Protein AF-A0A3S1P2W7-F1 (afdb_monomer)

Sequence (199 aa):
MTQAEASPILKSSRHAIHLTGDLREPARTLKKYPFVKTYRKLTDRMRCFIGEAKALRERLDIVVQAFRQLLAVDMFRDLLKSEGFVLMPATLADRIVGLTAPIAEAKPNQSETTSKQLIGGICPEVLELLQDCVVPPKMFGLLRQVVPSRQIEIAQLMVALERVKLNTARVFIALTPQSQLADPSTPRWQFAGIDAVRL

Radius of gyration: 27.3 Å; Cα contacts (8 Å, |Δi|>4): 97; chains: 1; bounding box: 54×36×90 Å

Mean predicted aligned error: 19.42 Å

pLDDT: mean 70.95, std 19.12, range [34.59, 95.94]

Solvent-accessible surface area (backbone atoms only — not comparable to full-atom values): 12538 Å² total; per-residue (Å²): 136,85,81,83,83,75,66,79,78,64,77,73,41,77,65,54,47,66,68,58,70,70,74,58,72,74,94,55,80,84,59,65,63,64,54,55,52,54,51,50,54,51,53,51,52,53,50,52,51,53,51,52,54,48,54,51,49,55,52,50,51,52,53,51,51,51,49,52,56,52,64,66,35,66,71,54,47,52,48,33,43,74,72,68,58,66,76,66,54,64,77,58,54,45,55,73,71,65,78,61,80,84,86,79,86,87,88,82,93,75,96,67,99,64,76,90,70,49,60,92,66,37,47,65,69,40,50,65,76,42,66,92,48,82,72,63,77,68,46,59,66,55,43,46,50,30,29,64,74,51,33,42,52,52,47,52,52,25,57,76,66,76,43,71,42,67,69,52,53,52,52,53,57,52,70,50,56,63,93,45,33,60,53,73,84,60,82,77,67,82,54,94,91,66,64,88,86,78,118

Foldseek 3Di:
DDDDDDDPVQVPDPVSCVVPVPPDDPPDDPDPVVVVVVVVVVVVVVVVVVVVVVVVVVVVVVVLVVVVVQVVDPVSQVVCVVVVVVCPDVVVVCVSVVPDDDDDDDDDDDDDPDPQDAPVQEGVLLCVLCVPPDADPCLVVLLSQWAHVLSNVLSVVCVVVVHRDPVSSVVSSLVDDLVGTPDSPDDRDDDPPDDPPPD

Secondary structure (DSSP, 8-state):
----PPPGGGGS-HHHHHHHTT----SS---HHHHHHHHHHHHHHHHHHHHHHHHHHHHHHHHHHHHHHHHT-HHHHHHHHHTT-----HHHHHHHHT-S-S----------------BTTB-HHHHHHHTTS---THHHHHHTTB-HHHHHHHHHHHHHTT---HHHHHHHHHTS-GGGBS-TTSPP---TT--TT--

Structure (mmCIF, N/CA/C/O backbone):
data_AF-A0A3S1P2W7-F1
#
_entry.id   AF-A0A3S1P2W7-F1
#
loop_
_atom_site.group_PDB
_atom_site.id
_atom_site.type_symbol
_atom_site.label_atom_id
_atom_site.label_alt_id
_atom_site.label_comp_id
_atom_site.label_asym_id
_atom_site.label_entity_id
_atom_site.label_seq_id
_atom_site.pdbx_PDB_ins_code
_atom_site.Cartn_x
_atom_site.Cartn_y
_atom_site.Cartn_z
_atom_site.occupancy
_atom_site.B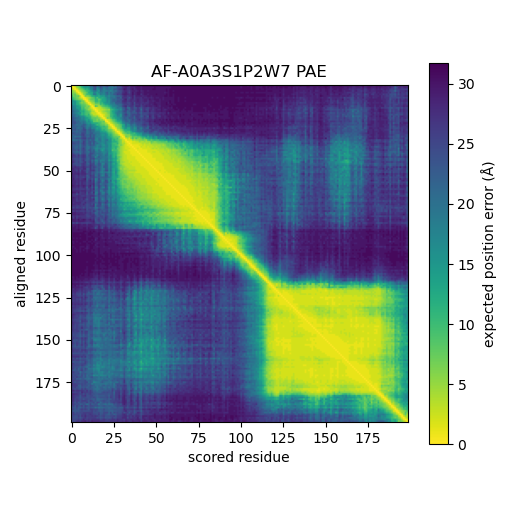_iso_or_equiv
_atom_site.auth_seq_id
_atom_site.auth_comp_id
_atom_site.auth_asym_id
_atom_site.auth_atom_id
_atom_site.pdbx_PDB_model_num
ATOM 1 N N . MET A 1 1 ? -14.505 -6.557 51.553 1.00 35.03 1 MET A N 1
ATOM 2 C CA . MET A 1 1 ? -13.888 -6.740 50.222 1.00 35.03 1 MET A CA 1
ATOM 3 C C . MET A 1 1 ? -15.013 -7.044 49.253 1.00 35.03 1 MET A C 1
ATOM 5 O O . MET A 1 1 ? -15.658 -8.073 49.386 1.00 35.03 1 MET A O 1
ATOM 9 N N . THR A 1 2 ? -15.361 -6.068 48.426 1.00 34.78 2 THR A N 1
ATOM 10 C CA . THR A 1 2 ? -16.656 -5.952 47.746 1.00 34.78 2 THR A CA 1
ATOM 11 C C . THR A 1 2 ? -16.660 -6.768 46.454 1.00 34.78 2 THR A C 1
ATOM 13 O O . THR A 1 2 ? -15.948 -6.441 45.508 1.00 34.78 2 THR A O 1
ATOM 16 N N . GLN A 1 3 ? -17.439 -7.852 46.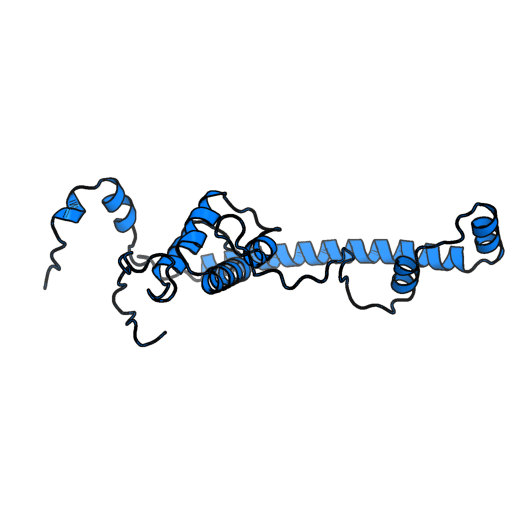425 1.00 37.06 3 GLN A N 1
ATOM 17 C CA . GLN A 1 3 ? -17.780 -8.563 45.193 1.00 37.06 3 GLN A CA 1
ATOM 18 C C . GLN A 1 3 ? -18.626 -7.632 44.317 1.00 37.06 3 GLN A C 1
ATOM 20 O O . GLN A 1 3 ? -19.695 -7.192 44.731 1.00 37.06 3 GLN A O 1
ATOM 25 N N . ALA A 1 4 ? -18.140 -7.316 43.118 1.00 36.28 4 ALA A N 1
ATOM 26 C CA . ALA A 1 4 ? -18.942 -6.660 42.095 1.00 36.28 4 ALA A CA 1
ATOM 27 C C . ALA A 1 4 ? -19.878 -7.709 41.474 1.00 36.28 4 ALA A C 1
ATOM 29 O O . ALA A 1 4 ? -19.442 -8.573 40.710 1.00 36.28 4 ALA A O 1
ATOM 30 N N . GLU A 1 5 ? -21.154 -7.677 41.853 1.00 41.88 5 GLU A N 1
ATOM 31 C CA . GLU A 1 5 ? -22.180 -8.555 41.296 1.00 41.88 5 GLU A CA 1
ATOM 32 C C . GLU A 1 5 ? -22.499 -8.168 39.845 1.00 41.88 5 GLU A C 1
ATOM 34 O O . GLU A 1 5 ? -22.978 -7.073 39.553 1.00 41.88 5 GLU A O 1
ATOM 39 N N . ALA A 1 6 ? -22.233 -9.092 38.919 1.00 39.09 6 ALA A N 1
ATOM 40 C CA . ALA A 1 6 ? -22.599 -8.976 37.512 1.00 39.09 6 ALA A CA 1
ATOM 41 C C . ALA A 1 6 ? -24.062 -9.399 37.278 1.00 39.09 6 ALA A C 1
ATOM 43 O O . ALA A 1 6 ? -24.524 -10.421 37.796 1.00 39.09 6 ALA A O 1
ATOM 44 N N . SER A 1 7 ? -24.773 -8.631 36.449 1.00 43.88 7 SER A N 1
ATOM 45 C CA . SER A 1 7 ? -26.196 -8.794 36.134 1.00 43.88 7 SER A CA 1
ATOM 46 C C . SER A 1 7 ? -26.539 -10.193 35.574 1.00 43.88 7 SER A C 1
ATOM 48 O O . SER A 1 7 ? -25.778 -10.749 34.773 1.00 43.88 7 SER A O 1
ATOM 50 N N . PRO A 1 8 ? -27.710 -10.767 35.921 1.00 48.97 8 PRO A N 1
ATOM 51 C CA . PRO A 1 8 ? -28.053 -12.174 35.662 1.00 48.97 8 PRO A CA 1
ATOM 52 C C . PRO A 1 8 ? -28.179 -12.545 34.174 1.00 48.97 8 PRO A C 1
ATOM 54 O O . PRO A 1 8 ? -28.068 -13.717 33.819 1.00 48.97 8 PRO A O 1
ATOM 57 N N . ILE A 1 9 ? -28.341 -11.558 33.290 1.00 44.34 9 ILE A N 1
ATOM 58 C CA . ILE A 1 9 ? -28.534 -11.754 31.844 1.00 44.34 9 ILE A CA 1
ATOM 59 C C . ILE A 1 9 ? -27.246 -12.257 31.159 1.00 44.34 9 ILE A C 1
ATOM 61 O O . ILE A 1 9 ? -27.302 -12.992 30.173 1.00 44.34 9 ILE A O 1
ATOM 65 N N . LEU A 1 10 ? -26.072 -11.953 31.722 1.00 45.19 10 LEU A N 1
ATOM 66 C CA . LEU A 1 10 ? -24.769 -12.337 31.163 1.00 45.19 10 LEU A CA 1
ATOM 67 C C . LEU A 1 10 ? -24.364 -13.790 31.461 1.00 45.19 10 LEU A C 1
ATOM 69 O O . LEU A 1 10 ? -23.421 -14.296 30.858 1.00 45.19 10 LEU A O 1
ATOM 73 N N . LYS A 1 11 ? -25.086 -14.487 32.348 1.00 46.62 11 LYS A N 1
ATOM 74 C CA . LYS A 1 11 ? -24.799 -15.887 32.712 1.00 46.62 11 LYS A CA 1
ATOM 75 C C . LYS A 1 11 ? -25.388 -16.908 31.727 1.00 46.62 11 LYS A C 1
ATOM 77 O O . LYS A 1 11 ? -25.027 -18.077 31.778 1.00 46.62 11 LYS A O 1
ATOM 82 N N . SER A 1 12 ? -26.288 -16.480 30.837 1.00 43.75 12 SER A N 1
ATOM 83 C CA . SER A 1 12 ? -27.087 -17.381 29.988 1.00 43.75 12 SER A CA 1
ATOM 84 C C . SER A 1 12 ? -26.456 -17.676 28.616 1.00 43.75 12 SER A C 1
ATOM 86 O O . SER A 1 12 ? -26.697 -18.723 28.015 1.00 43.75 12 SER A O 1
ATOM 88 N N . SER A 1 13 ? -25.589 -16.796 28.106 1.00 45.44 13 SER A N 1
ATOM 89 C CA . SER A 1 13 ? -25.025 -16.954 26.761 1.00 45.44 13 SER A CA 1
ATOM 90 C C . SER A 1 13 ? -23.652 -17.629 26.784 1.00 45.44 13 SER A C 1
ATOM 92 O O . SER A 1 13 ? -22.645 -17.014 27.138 1.00 45.44 13 SER A O 1
ATOM 94 N N . ARG A 1 14 ? -23.588 -18.881 26.305 1.00 50.78 14 ARG A N 1
ATOM 95 C CA . ARG A 1 14 ? -22.329 -19.634 26.106 1.00 50.78 14 ARG A CA 1
ATOM 96 C C . ARG A 1 14 ? -21.297 -18.884 25.251 1.00 50.78 14 ARG A C 1
ATOM 98 O O . ARG A 1 14 ? -20.102 -19.106 25.411 1.00 50.78 14 ARG A O 1
ATOM 105 N N . HIS A 1 15 ? -21.734 -17.998 24.355 1.00 44.50 15 HIS A N 1
ATOM 106 C CA . HIS A 1 15 ? -20.842 -17.172 23.535 1.00 44.50 15 HIS A CA 1
ATOM 107 C C . HIS A 1 15 ? -20.339 -15.920 24.258 1.00 44.50 15 HIS A C 1
ATOM 109 O O . HIS A 1 15 ? -19.191 -15.535 24.051 1.00 44.50 15 HIS A O 1
ATOM 115 N N . ALA A 1 16 ? -21.143 -15.318 25.140 1.00 47.62 16 ALA A N 1
ATOM 116 C CA . ALA A 1 16 ? -20.694 -14.190 25.956 1.00 47.62 16 ALA A CA 1
ATOM 117 C C . ALA A 1 16 ? -19.615 -14.626 26.960 1.00 47.62 16 ALA A C 1
ATOM 119 O O . ALA A 1 16 ? -18.606 -13.945 27.095 1.00 47.62 16 ALA A O 1
ATOM 120 N N . ILE A 1 17 ? -19.774 -15.812 27.559 1.00 48.22 17 ILE A N 1
ATOM 121 C CA . ILE A 1 17 ? -18.813 -16.401 28.506 1.00 48.22 17 ILE A CA 1
ATOM 122 C C . ILE A 1 17 ? -17.438 -16.641 27.850 1.00 48.22 17 ILE A C 1
ATOM 124 O O . ILE A 1 17 ? -16.410 -16.410 28.478 1.00 48.22 17 ILE A O 1
ATOM 128 N N . HIS A 1 18 ? -17.400 -17.027 26.570 1.00 53.09 18 HIS A N 1
ATOM 129 C CA . HIS A 1 18 ? -16.145 -17.215 25.826 1.00 53.09 18 HIS A CA 1
ATOM 130 C C . HIS A 1 18 ? -15.494 -15.907 25.345 1.00 53.09 18 HIS A C 1
ATOM 132 O O . HIS A 1 18 ? -14.291 -15.881 25.105 1.00 53.09 18 HIS A O 1
ATOM 138 N N . LEU A 1 19 ? -16.269 -14.830 25.175 1.00 48.31 19 LEU A N 1
ATOM 139 C CA . LEU A 1 19 ? -15.761 -13.525 24.735 1.00 48.31 19 LEU A CA 1
ATOM 140 C C . LEU A 1 19 ? -15.214 -12.686 25.897 1.00 48.31 19 LEU A C 1
ATOM 142 O O . LEU A 1 19 ? -14.288 -11.906 25.691 1.00 48.31 19 LEU A O 1
ATOM 146 N N . THR A 1 20 ? -15.772 -12.840 27.101 1.00 47.03 20 THR A N 1
ATOM 147 C CA . THR A 1 20 ? -15.353 -12.097 28.301 1.00 47.03 20 THR A CA 1
ATOM 148 C C . THR A 1 20 ? -14.497 -12.914 29.265 1.00 47.03 20 THR A C 1
ATOM 150 O O . THR A 1 20 ? -13.772 -12.318 30.058 1.00 47.03 20 THR A O 1
ATOM 153 N N . GLY A 1 21 ? -14.517 -14.250 29.182 1.00 43.19 21 GLY A N 1
ATOM 154 C CA . GLY A 1 21 ? -13.759 -15.134 30.077 1.00 43.19 21 GLY A CA 1
ATOM 155 C C . GLY A 1 21 ? -12.238 -14.945 30.029 1.00 43.19 21 GLY A C 1
ATOM 156 O O . GLY A 1 21 ? -11.572 -15.170 31.036 1.00 43.19 21 GLY A O 1
ATOM 157 N N . ASP A 1 22 ? -11.704 -14.455 28.905 1.00 48.06 22 ASP A N 1
ATOM 158 C CA . ASP A 1 22 ? -10.257 -14.340 28.676 1.00 48.06 22 ASP A CA 1
ATOM 159 C C . ASP A 1 22 ? -9.732 -12.898 28.590 1.00 48.06 22 ASP A C 1
ATOM 161 O O . ASP A 1 22 ? -8.543 -12.695 28.335 1.00 48.06 22 ASP A O 1
ATOM 165 N N . LEU A 1 23 ? -10.549 -11.876 28.883 1.00 45.22 23 LEU A N 1
ATOM 166 C CA . LEU A 1 23 ? -10.036 -10.519 29.136 1.00 45.22 23 LEU A CA 1
ATOM 167 C C . LEU A 1 23 ? -9.431 -10.429 30.544 1.00 45.22 23 LEU A C 1
ATOM 169 O O . LEU A 1 23 ? -9.743 -9.549 31.341 1.00 45.22 23 LEU A O 1
ATOM 173 N N . ARG A 1 24 ? -8.550 -11.376 30.864 1.00 46.56 24 ARG A N 1
ATOM 174 C CA . ARG A 1 24 ? -7.646 -11.268 31.997 1.00 46.56 24 ARG A CA 1
ATOM 175 C C . ARG A 1 24 ? -6.611 -10.220 31.611 1.00 46.56 24 ARG A C 1
ATOM 177 O O . ARG A 1 24 ? -6.014 -10.322 30.535 1.00 46.56 24 ARG A O 1
ATOM 184 N N . GLU A 1 25 ? -6.353 -9.250 32.486 1.00 50.38 25 GLU A N 1
ATOM 185 C CA . GLU A 1 25 ? -5.082 -8.522 32.433 1.00 50.38 25 GLU A CA 1
ATOM 186 C C . GLU A 1 25 ? -3.964 -9.549 32.207 1.00 50.38 25 GLU A C 1
ATOM 188 O O . GLU A 1 25 ? -4.035 -10.634 32.805 1.00 50.38 25 GLU A O 1
ATOM 193 N N . PRO A 1 26 ? -2.978 -9.292 31.324 1.00 45.22 26 PRO A N 1
ATOM 194 C CA . PRO A 1 26 ? -1.929 -10.259 31.060 1.00 45.22 26 PRO A CA 1
ATOM 195 C C . PRO A 1 26 ? -1.320 -10.661 32.401 1.00 45.22 26 PRO A C 1
ATOM 197 O O . PRO A 1 26 ? -0.587 -9.891 33.012 1.00 45.22 26 PRO A O 1
ATOM 200 N N . ALA A 1 27 ? -1.625 -11.874 32.875 1.00 50.59 27 ALA A N 1
ATOM 201 C CA . ALA A 1 27 ? -1.272 -12.323 34.226 1.00 50.59 27 ALA A CA 1
ATOM 202 C C . ALA A 1 27 ? 0.250 -12.442 34.436 1.00 50.59 27 ALA A C 1
ATOM 204 O O . ALA A 1 27 ? 0.727 -12.921 35.460 1.00 50.59 27 ALA A O 1
ATOM 205 N N . ARG A 1 28 ? 1.030 -12.074 33.419 1.00 50.91 28 ARG A N 1
ATOM 206 C CA . ARG A 1 28 ? 2.478 -12.100 33.375 1.00 50.91 28 ARG A CA 1
ATOM 207 C C . ARG A 1 28 ? 2.943 -10.718 32.946 1.00 50.91 28 ARG A C 1
ATOM 209 O O . ARG A 1 28 ? 2.602 -10.262 31.856 1.00 50.91 28 ARG A O 1
ATOM 216 N N . THR A 1 29 ? 3.775 -10.111 33.786 1.00 53.28 29 THR A N 1
ATOM 217 C CA . THR A 1 29 ? 4.661 -8.999 33.434 1.00 53.28 29 THR A CA 1
ATOM 218 C C . THR A 1 29 ? 5.182 -9.184 32.010 1.00 53.28 29 THR A C 1
ATOM 220 O O . THR A 1 29 ? 5.693 -10.258 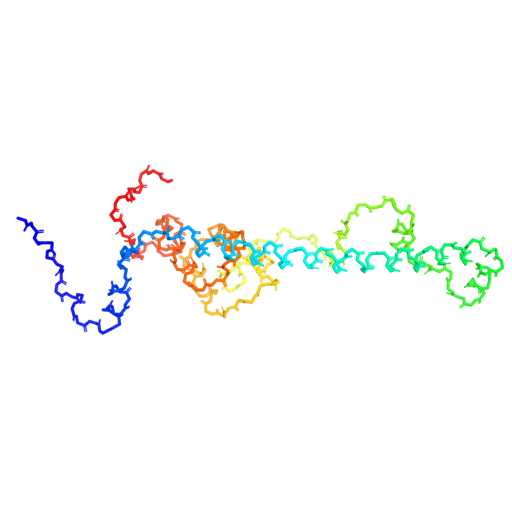31.677 1.00 53.28 29 THR A O 1
ATOM 223 N N . LEU A 1 30 ? 5.016 -8.164 31.158 1.00 54.91 30 LEU A N 1
ATOM 224 C CA . LEU A 1 30 ? 5.498 -8.169 29.776 1.00 54.91 30 LEU A CA 1
ATOM 225 C C . LEU A 1 30 ? 6.981 -8.544 29.775 1.00 54.91 30 LEU A C 1
ATOM 227 O O . LEU A 1 30 ? 7.856 -7.743 30.109 1.00 54.91 30 LEU A O 1
ATOM 231 N N . LYS A 1 31 ? 7.275 -9.805 29.456 1.00 61.16 31 LYS A N 1
ATOM 232 C CA . LYS A 1 31 ? 8.648 -10.294 29.464 1.00 61.16 31 LYS A CA 1
ATOM 233 C C . LYS A 1 31 ? 9.377 -9.564 28.334 1.00 61.16 31 LYS A C 1
ATOM 235 O O . LYS A 1 31 ? 8.989 -9.675 27.172 1.00 61.16 31 LYS A O 1
ATOM 240 N N . LYS A 1 32 ? 10.443 -8.830 28.670 1.00 63.94 32 LYS A N 1
ATOM 241 C CA . LYS A 1 32 ? 11.267 -8.072 27.706 1.00 63.94 32 LYS A CA 1
ATOM 242 C C . LYS A 1 32 ? 11.784 -8.963 26.564 1.00 63.94 32 LYS A C 1
ATOM 244 O O . LYS A 1 32 ? 11.857 -8.540 25.417 1.00 63.94 32 LYS A O 1
ATOM 249 N N . TYR A 1 33 ? 12.090 -10.223 26.873 1.00 70.12 33 TYR A N 1
ATOM 250 C CA . TYR A 1 33 ? 12.708 -11.173 25.948 1.00 70.12 33 TYR A CA 1
ATOM 251 C C . TYR A 1 33 ? 11.849 -11.516 24.705 1.00 70.12 33 TYR A C 1
ATOM 253 O O . TYR A 1 33 ? 12.352 -11.360 23.591 1.00 70.12 33 TYR A O 1
ATOM 261 N N . PRO A 1 34 ? 10.562 -11.913 24.825 1.00 68.81 34 PRO A N 1
ATOM 262 C CA . PRO A 1 34 ? 9.673 -12.077 23.672 1.00 68.81 34 PRO A CA 1
ATOM 263 C C . PRO A 1 34 ? 9.596 -10.856 22.752 1.00 68.81 34 PRO A C 1
ATOM 265 O O . PRO A 1 34 ? 9.669 -11.025 21.539 1.00 68.81 34 PRO A O 1
ATOM 268 N N . PHE A 1 35 ? 9.505 -9.647 23.314 1.00 70.06 35 PHE A N 1
ATOM 269 C CA . PHE A 1 35 ? 9.404 -8.411 22.536 1.00 70.06 35 PHE A CA 1
ATOM 270 C C . PHE A 1 35 ? 10.676 -8.141 21.726 1.00 70.06 35 PHE A C 1
ATOM 272 O O . PHE A 1 35 ? 10.613 -7.894 20.522 1.00 70.06 35 PHE A O 1
ATOM 279 N N . VAL A 1 36 ? 11.842 -8.275 22.364 1.00 72.56 36 VAL A N 1
ATOM 280 C CA . VAL A 1 36 ? 13.144 -8.133 21.695 1.00 72.56 36 VAL A CA 1
ATOM 281 C C . VAL A 1 36 ? 13.296 -9.166 20.574 1.00 72.56 36 VAL A C 1
ATOM 283 O O . VAL A 1 36 ? 13.792 -8.838 19.498 1.00 72.56 36 VAL A O 1
ATOM 286 N N . LYS A 1 37 ? 12.828 -10.404 20.785 1.00 75.31 37 LYS A N 1
ATOM 287 C CA . LYS A 1 37 ? 12.860 -11.463 19.767 1.00 75.31 37 LYS A CA 1
ATOM 288 C C . LYS A 1 37 ? 11.952 -11.147 18.576 1.00 75.31 37 LYS A C 1
ATOM 290 O O . LYS A 1 37 ? 12.377 -11.315 17.434 1.00 75.31 37 LYS A O 1
ATOM 295 N N . THR A 1 38 ? 10.721 -10.696 18.819 1.00 71.19 38 THR A N 1
ATOM 296 C CA . THR A 1 38 ? 9.787 -10.334 17.742 1.00 71.19 38 THR A CA 1
ATOM 297 C C . THR A 1 38 ? 10.256 -9.110 16.967 1.00 71.19 38 THR A C 1
ATOM 299 O O . THR A 1 38 ? 10.203 -9.129 15.741 1.00 71.19 38 THR A O 1
ATOM 302 N N . TYR A 1 39 ? 10.772 -8.091 17.661 1.00 74.94 39 TYR A N 1
ATOM 303 C CA . TYR A 1 39 ? 11.315 -6.889 17.034 1.00 74.94 39 TYR A CA 1
ATOM 304 C C . TYR A 1 39 ? 12.519 -7.225 16.152 1.00 74.94 39 TYR A C 1
ATOM 306 O O . TYR A 1 39 ? 12.529 -6.879 14.978 1.00 74.94 39 TYR A O 1
ATOM 314 N N . ARG A 1 40 ? 13.476 -8.010 16.669 1.00 76.44 40 ARG A N 1
ATOM 315 C CA . ARG A 1 40 ? 14.634 -8.474 15.892 1.00 76.44 40 ARG A CA 1
ATOM 316 C C . ARG A 1 40 ? 14.209 -9.186 14.610 1.00 76.44 40 ARG A C 1
ATOM 318 O O . ARG A 1 40 ? 14.712 -8.855 13.546 1.00 76.44 40 ARG A O 1
ATOM 325 N N . LYS A 1 41 ? 13.242 -10.105 14.700 1.00 80.69 41 LYS A N 1
ATOM 326 C CA . LYS A 1 41 ? 12.733 -10.839 13.533 1.00 80.69 41 LYS A CA 1
ATOM 327 C C . LYS A 1 41 ? 12.115 -9.906 12.484 1.00 80.69 41 LYS A C 1
ATOM 329 O O . LYS A 1 41 ? 12.291 -10.143 11.292 1.00 80.69 41 LYS A O 1
ATOM 334 N N . LEU A 1 42 ? 11.405 -8.861 12.915 1.00 74.19 42 LEU A N 1
ATOM 335 C CA . LEU A 1 42 ? 10.873 -7.840 12.012 1.00 74.19 42 LEU A CA 1
ATOM 336 C C . LEU A 1 42 ? 12.009 -7.057 11.342 1.00 74.19 42 LEU A C 1
ATOM 338 O O . LEU A 1 42 ? 12.038 -6.953 10.120 1.00 74.19 42 LEU A O 1
ATOM 342 N N . THR A 1 43 ? 12.986 -6.587 12.122 1.00 82.94 43 THR A N 1
ATOM 343 C CA . THR A 1 43 ? 14.155 -5.865 11.600 1.00 82.94 43 THR A CA 1
ATOM 344 C C . THR A 1 43 ? 14.971 -6.715 10.625 1.00 82.94 43 THR A C 1
ATOM 346 O O . THR A 1 43 ? 15.468 -6.194 9.630 1.00 82.94 43 THR A O 1
ATOM 349 N N . ASP A 1 44 ? 15.119 -8.014 10.888 1.00 87.12 44 ASP A N 1
ATOM 350 C CA . ASP A 1 44 ? 15.812 -8.946 9.995 1.00 87.12 44 ASP A CA 1
ATOM 351 C C . ASP A 1 44 ? 15.050 -9.098 8.671 1.00 87.12 44 ASP A C 1
ATOM 353 O O . ASP A 1 44 ? 15.650 -8.986 7.604 1.00 87.12 44 ASP A O 1
ATOM 357 N N . ARG A 1 45 ? 13.718 -9.249 8.720 1.00 81.94 45 ARG A N 1
ATOM 358 C CA . ARG A 1 45 ? 12.875 -9.310 7.516 1.00 81.94 45 ARG A CA 1
ATOM 359 C C . ARG A 1 45 ? 12.967 -8.028 6.687 1.00 81.94 45 ARG A C 1
ATOM 361 O O . ARG A 1 45 ? 13.123 -8.109 5.471 1.00 81.94 45 ARG A O 1
ATOM 368 N N . MET A 1 46 ? 12.911 -6.864 7.337 1.00 88.31 46 MET A N 1
ATOM 369 C CA . MET A 1 46 ? 13.087 -5.572 6.668 1.00 88.31 46 MET A CA 1
ATOM 370 C C . MET A 1 46 ? 14.466 -5.472 6.008 1.00 88.31 46 MET A C 1
ATOM 372 O O . MET A 1 46 ? 14.563 -5.047 4.861 1.00 88.31 46 MET A O 1
ATOM 376 N N . ARG A 1 47 ? 15.535 -5.914 6.687 1.00 91.81 47 ARG A N 1
ATOM 377 C CA . ARG A 1 47 ? 16.892 -5.926 6.118 1.00 91.81 47 ARG A CA 1
ATOM 378 C C . ARG A 1 47 ? 17.005 -6.833 4.896 1.00 91.81 47 ARG A C 1
ATOM 380 O O . ARG A 1 47 ? 17.620 -6.421 3.918 1.00 91.81 47 ARG A O 1
ATOM 387 N N . CYS A 1 48 ? 16.406 -8.024 4.931 1.00 90.69 48 CYS A N 1
ATOM 388 C CA . CYS A 1 48 ? 16.375 -8.920 3.774 1.00 90.69 48 CYS A CA 1
ATOM 389 C C . CYS A 1 48 ? 15.678 -8.265 2.576 1.00 90.69 48 CYS A C 1
ATOM 391 O O . CYS A 1 48 ? 16.247 -8.250 1.490 1.00 90.69 48 CYS A O 1
ATOM 393 N N . PHE A 1 49 ? 14.504 -7.660 2.789 1.00 93.62 49 PHE A N 1
ATOM 394 C CA . PHE A 1 49 ? 13.768 -6.971 1.726 1.00 93.62 49 PHE A CA 1
ATOM 395 C C . PHE A 1 49 ? 14.565 -5.804 1.127 1.00 93.62 49 PHE A C 1
ATOM 397 O O . PHE A 1 49 ? 14.672 -5.686 -0.089 1.00 93.62 49 PHE A O 1
ATOM 404 N N . ILE A 1 50 ? 15.183 -4.971 1.972 1.00 92.38 50 ILE A N 1
ATOM 405 C CA . ILE A 1 50 ? 16.036 -3.863 1.514 1.00 92.38 50 ILE A CA 1
ATOM 406 C C . ILE A 1 50 ? 17.223 -4.394 0.699 1.00 92.38 50 ILE A C 1
ATOM 408 O O . ILE A 1 50 ? 17.566 -3.815 -0.330 1.00 92.38 50 ILE A O 1
ATOM 412 N N . GLY A 1 51 ? 17.841 -5.495 1.138 1.00 93.38 51 GLY A N 1
ATOM 413 C CA . GLY A 1 51 ? 18.938 -6.139 0.416 1.00 93.38 51 GLY A CA 1
ATOM 414 C C . GLY A 1 51 ? 18.519 -6.636 -0.968 1.00 93.38 51 GLY A C 1
ATOM 415 O O . GLY A 1 51 ? 19.208 -6.367 -1.949 1.00 93.38 51 GLY A O 1
ATOM 416 N N . GLU A 1 52 ? 17.367 -7.298 -1.062 1.00 93.25 52 GLU A N 1
ATOM 417 C CA . GLU A 1 52 ? 16.816 -7.795 -2.326 1.00 93.25 52 GLU A CA 1
ATOM 418 C C . GLU A 1 52 ? 16.449 -6.651 -3.283 1.00 93.25 52 GLU A C 1
ATOM 420 O O . GLU A 1 52 ? 16.852 -6.658 -4.447 1.00 93.25 52 GLU A O 1
ATOM 425 N N . ALA A 1 53 ? 15.776 -5.614 -2.779 1.00 92.88 53 ALA A N 1
ATOM 426 C CA . ALA A 1 53 ? 15.442 -4.425 -3.558 1.00 92.88 53 ALA A CA 1
ATOM 427 C C . ALA A 1 53 ? 16.698 -3.702 -4.076 1.00 92.88 53 ALA A C 1
ATOM 429 O O . ALA A 1 53 ? 16.730 -3.247 -5.221 1.00 92.88 53 ALA A O 1
ATOM 430 N N . LYS A 1 54 ? 17.759 -3.627 -3.261 1.00 93.44 54 LYS A N 1
ATOM 431 C CA . LYS A 1 54 ? 19.036 -3.033 -3.670 1.00 93.44 54 LYS A CA 1
ATOM 432 C C . LYS A 1 54 ? 19.717 -3.856 -4.765 1.00 93.44 54 LYS A C 1
ATOM 434 O O . LYS A 1 54 ? 20.146 -3.280 -5.759 1.00 93.44 54 LYS A O 1
ATOM 439 N N . ALA A 1 55 ? 19.747 -5.181 -4.629 1.00 94.69 55 ALA A N 1
ATOM 440 C CA . ALA A 1 55 ? 20.313 -6.065 -5.647 1.00 94.69 55 ALA A CA 1
ATOM 441 C C . ALA A 1 55 ? 19.554 -5.970 -6.984 1.00 94.69 55 ALA A C 1
ATOM 443 O O . ALA A 1 55 ? 20.164 -5.961 -8.054 1.00 94.69 55 ALA A O 1
ATOM 444 N N . LEU A 1 56 ? 18.221 -5.860 -6.942 1.00 93.62 56 LEU A N 1
ATOM 445 C CA . LEU A 1 56 ? 17.406 -5.621 -8.136 1.00 93.62 56 LEU A CA 1
ATOM 446 C C . LEU A 1 56 ? 17.735 -4.277 -8.792 1.00 93.62 56 LEU A C 1
ATOM 448 O O . LEU A 1 56 ? 17.881 -4.214 -10.012 1.00 93.62 56 LEU A O 1
ATOM 452 N N . ARG A 1 57 ? 17.897 -3.217 -7.993 1.00 92.62 57 ARG A N 1
ATOM 453 C CA . ARG A 1 57 ? 18.284 -1.896 -8.496 1.00 92.62 57 ARG A CA 1
ATOM 454 C C . ARG A 1 57 ? 19.654 -1.919 -9.169 1.00 92.62 57 ARG A C 1
ATOM 456 O O . ARG A 1 57 ? 19.774 -1.417 -10.277 1.00 92.62 57 ARG A O 1
ATOM 463 N N . GLU A 1 58 ? 20.643 -2.563 -8.555 1.00 95.75 58 GLU A N 1
ATOM 464 C CA . GLU A 1 58 ? 21.983 -2.719 -9.137 1.00 95.75 58 GLU A CA 1
ATOM 465 C C . GLU A 1 58 ? 21.931 -3.447 -10.490 1.00 95.75 58 GLU A C 1
ATOM 467 O O . GLU A 1 58 ? 22.579 -3.032 -11.449 1.00 95.75 58 GLU A O 1
ATOM 472 N N . ARG A 1 59 ? 21.099 -4.490 -10.617 1.00 95.94 59 ARG A N 1
ATOM 473 C CA . ARG A 1 59 ? 20.886 -5.177 -11.903 1.00 95.94 59 ARG A CA 1
ATOM 474 C C . ARG A 1 59 ? 20.243 -4.273 -12.953 1.00 95.94 59 ARG A C 1
ATOM 476 O O . ARG A 1 59 ? 20.671 -4.289 -14.104 1.00 95.94 59 ARG A O 1
ATOM 483 N N . LEU A 1 60 ? 19.225 -3.501 -12.575 1.00 95.31 60 LEU A N 1
ATOM 484 C CA . LEU A 1 60 ? 18.592 -2.546 -13.485 1.00 95.31 60 LEU A CA 1
ATOM 485 C C . LEU A 1 60 ? 19.568 -1.453 -13.920 1.00 95.31 60 LEU A C 1
ATOM 487 O O . LEU A 1 60 ? 19.580 -1.110 -15.097 1.00 95.31 60 LEU A O 1
ATOM 491 N N . ASP A 1 61 ? 20.418 -0.964 -13.020 1.00 91.50 61 ASP A N 1
ATOM 492 C CA . ASP A 1 61 ? 21.434 0.038 -13.346 1.00 91.50 61 ASP A CA 1
ATOM 493 C C . ASP A 1 61 ? 22.431 -0.496 -14.385 1.00 91.50 61 ASP A C 1
ATOM 495 O O . ASP A 1 61 ? 22.771 0.222 -15.326 1.00 91.50 61 ASP A O 1
ATOM 499 N N . ILE A 1 62 ? 22.832 -1.772 -14.289 1.00 95.06 62 ILE A N 1
ATOM 500 C CA . ILE A 1 62 ? 23.665 -2.429 -15.312 1.00 95.06 62 ILE A CA 1
ATOM 501 C C . ILE A 1 62 ? 22.959 -2.422 -16.673 1.00 95.06 62 ILE A C 1
ATOM 503 O O . ILE A 1 62 ? 23.554 -2.024 -17.676 1.00 95.06 62 ILE A O 1
ATOM 507 N N . VAL A 1 63 ? 21.688 -2.835 -16.718 1.00 94.50 63 VAL A N 1
ATOM 508 C CA . VAL A 1 63 ? 20.905 -2.877 -17.963 1.00 94.50 63 VAL A CA 1
ATOM 509 C C . VAL A 1 63 ? 20.750 -1.475 -18.548 1.00 94.50 63 VAL A C 1
ATOM 511 O O . VAL A 1 63 ? 21.045 -1.263 -19.721 1.00 94.50 63 VAL A O 1
ATOM 514 N N . VAL A 1 64 ? 20.344 -0.500 -17.734 1.00 91.06 64 VAL A N 1
ATOM 515 C CA . VAL A 1 64 ? 20.191 0.897 -18.154 1.00 91.06 64 VAL A CA 1
ATOM 516 C C . VAL A 1 64 ? 21.506 1.439 -18.703 1.00 91.06 64 VAL A C 1
ATOM 518 O O . VAL A 1 64 ? 21.503 2.081 -19.750 1.00 91.06 64 VAL A O 1
ATOM 521 N N . GLN A 1 65 ? 22.636 1.156 -18.054 1.00 91.00 65 GLN A N 1
ATOM 522 C CA . GLN A 1 65 ? 23.937 1.619 -18.522 1.00 91.00 65 GLN A CA 1
ATOM 523 C C . GLN A 1 65 ? 24.331 0.990 -19.864 1.00 91.00 65 GLN A C 1
ATOM 525 O O . GLN A 1 65 ? 24.812 1.705 -20.745 1.00 91.00 65 GLN A O 1
ATOM 530 N N . ALA A 1 66 ? 24.073 -0.306 -20.057 1.00 92.88 66 ALA A N 1
ATOM 531 C CA . ALA A 1 66 ? 24.285 -0.970 -21.341 1.00 92.88 66 ALA A CA 1
ATOM 532 C C . ALA A 1 66 ? 23.411 -0.351 -22.446 1.00 92.88 66 ALA A C 1
ATOM 534 O O . ALA A 1 66 ? 23.901 -0.038 -23.530 1.00 92.88 66 ALA A O 1
ATOM 535 N N . PHE A 1 67 ? 22.135 -0.079 -22.157 1.00 87.06 67 PHE A N 1
ATOM 536 C CA . PHE A 1 67 ? 21.245 0.607 -23.096 1.00 87.06 67 PHE A CA 1
ATOM 537 C C . PHE A 1 67 ? 21.705 2.032 -23.406 1.00 87.06 67 PHE A C 1
ATOM 539 O O . PHE A 1 67 ? 21.667 2.425 -24.566 1.00 87.06 67 PHE A O 1
ATOM 546 N N . ARG A 1 68 ? 22.185 2.800 -22.417 1.00 85.75 68 ARG A N 1
ATOM 547 C CA . ARG A 1 68 ? 22.757 4.136 -22.658 1.00 85.75 68 ARG A CA 1
ATOM 548 C C . ARG A 1 68 ? 23.948 4.072 -23.614 1.00 85.75 68 ARG A C 1
ATOM 550 O O . ARG A 1 68 ? 24.053 4.923 -24.488 1.00 85.75 68 ARG A O 1
ATOM 557 N N . GLN A 1 69 ? 24.818 3.070 -23.476 1.00 89.12 69 GLN A N 1
ATOM 558 C CA . GLN A 1 69 ? 25.960 2.872 -24.375 1.00 89.12 69 GLN A CA 1
ATOM 559 C C . GLN A 1 69 ? 25.520 2.503 -25.796 1.00 89.12 69 GLN A C 1
ATOM 561 O O . GLN A 1 69 ? 26.021 3.084 -26.753 1.00 89.12 69 GLN A O 1
ATOM 566 N N . LEU A 1 70 ? 24.553 1.593 -25.942 1.00 86.62 70 LEU A N 1
ATOM 567 C CA . LEU A 1 70 ? 23.998 1.224 -27.249 1.00 86.62 70 LEU A CA 1
ATOM 568 C C . LEU A 1 70 ? 23.323 2.419 -27.926 1.00 86.62 70 LEU A C 1
ATOM 570 O O . LEU A 1 70 ? 23.597 2.730 -29.082 1.00 86.62 70 LEU A O 1
ATOM 574 N N . LEU A 1 71 ? 22.490 3.139 -27.175 1.00 82.56 71 LEU A N 1
ATOM 575 C CA . LEU A 1 71 ? 21.795 4.324 -27.657 1.00 82.56 71 LEU A CA 1
ATOM 576 C C . LEU A 1 71 ? 22.731 5.497 -27.929 1.00 82.56 71 LEU A C 1
ATOM 578 O O . LEU A 1 71 ? 22.282 6.422 -28.592 1.00 82.56 71 LEU A O 1
ATOM 582 N N . ALA A 1 72 ? 23.984 5.491 -27.458 1.00 86.06 72 ALA A N 1
ATOM 583 C CA . ALA A 1 72 ? 24.977 6.517 -27.778 1.00 86.06 72 ALA A CA 1
ATOM 584 C C . ALA A 1 72 ? 25.496 6.418 -29.226 1.00 86.06 72 ALA A C 1
ATOM 586 O O . ALA A 1 72 ? 26.004 7.410 -29.749 1.00 86.06 72 ALA A O 1
ATOM 587 N N . VAL A 1 73 ? 25.336 5.262 -29.879 1.00 91.62 73 VAL A N 1
ATOM 588 C CA . VAL A 1 73 ? 25.819 4.994 -31.240 1.00 91.62 73 VAL A CA 1
ATOM 589 C C . VAL A 1 73 ? 24.814 5.500 -32.282 1.00 91.62 73 VAL A C 1
ATOM 591 O O . VAL A 1 73 ? 23.682 5.021 -32.339 1.00 91.62 73 VAL A O 1
ATOM 594 N N . ASP A 1 74 ? 25.237 6.426 -33.152 1.00 84.75 74 ASP A N 1
ATOM 595 C CA . ASP A 1 74 ? 24.395 7.011 -34.213 1.00 84.75 74 ASP A CA 1
ATOM 596 C C . ASP A 1 74 ? 23.810 5.961 -35.157 1.00 84.75 74 ASP A C 1
ATOM 598 O O . ASP A 1 74 ? 22.600 5.920 -35.354 1.00 84.75 74 ASP A O 1
ATOM 602 N N . MET A 1 75 ? 24.643 5.032 -35.631 1.00 87.31 75 MET A N 1
ATOM 603 C CA . MET A 1 75 ? 24.207 3.932 -36.498 1.00 87.31 75 MET A CA 1
ATOM 604 C C . MET A 1 75 ? 23.122 3.060 -35.854 1.00 87.31 75 MET A C 1
ATOM 606 O O . MET A 1 75 ? 22.206 2.613 -36.535 1.00 87.31 75 MET A O 1
ATOM 610 N N . PHE A 1 76 ? 23.203 2.821 -34.540 1.00 83.06 76 PHE A N 1
ATOM 611 C CA . PHE A 1 76 ? 22.193 2.045 -33.820 1.00 83.06 76 PHE A CA 1
ATOM 612 C C . PHE A 1 76 ? 20.886 2.830 -33.685 1.00 83.06 76 PHE A C 1
ATOM 614 O O . PHE A 1 76 ? 19.809 2.267 -33.859 1.00 83.06 76 PHE A O 1
ATOM 621 N N . ARG A 1 77 ? 20.963 4.145 -33.439 1.00 82.75 77 ARG A N 1
ATOM 622 C CA . ARG A 1 77 ? 19.787 5.026 -33.436 1.00 82.75 77 ARG A CA 1
ATOM 623 C C . ARG A 1 77 ? 19.126 5.085 -34.809 1.00 82.75 77 ARG A C 1
ATOM 625 O O . ARG A 1 77 ? 17.905 5.033 -34.887 1.00 82.75 77 ARG A O 1
ATOM 632 N N . ASP A 1 78 ? 19.907 5.183 -35.875 1.00 84.06 78 ASP A N 1
ATOM 633 C CA . ASP A 1 78 ? 19.386 5.261 -37.239 1.00 84.06 78 ASP A CA 1
ATOM 634 C C . ASP A 1 78 ? 18.796 3.925 -37.704 1.00 84.06 78 ASP A C 1
ATOM 636 O O . ASP A 1 78 ? 17.735 3.924 -38.325 1.00 84.06 78 ASP A O 1
ATOM 640 N N . LEU A 1 79 ? 19.386 2.799 -37.285 1.00 84.62 79 LEU A N 1
ATOM 641 C CA . LEU A 1 79 ? 18.799 1.464 -37.437 1.00 84.62 79 LEU A CA 1
ATOM 642 C C . LEU A 1 79 ? 17.467 1.338 -36.681 1.00 84.62 79 LEU A C 1
ATOM 644 O O . LEU A 1 79 ? 16.476 0.878 -37.234 1.00 84.62 79 LEU A O 1
ATOM 648 N N . LEU A 1 80 ? 17.398 1.788 -35.423 1.00 79.25 80 LEU A N 1
ATOM 649 C CA . LEU A 1 80 ? 16.136 1.787 -34.674 1.00 79.25 80 LEU A CA 1
ATOM 650 C C . LEU A 1 80 ? 15.070 2.646 -35.362 1.00 79.25 80 LEU A C 1
ATOM 652 O O . LEU A 1 80 ? 13.892 2.297 -35.331 1.00 79.25 80 LEU A O 1
ATOM 656 N N . LYS A 1 81 ? 15.465 3.747 -36.011 1.00 77.31 81 LYS A N 1
ATOM 657 C CA . LYS A 1 81 ? 14.535 4.569 -36.787 1.00 77.31 81 LYS A CA 1
ATOM 658 C C . LYS A 1 81 ? 14.060 3.870 -38.060 1.00 77.31 81 LYS A C 1
ATOM 660 O O . LYS A 1 81 ? 12.868 3.940 -38.350 1.00 77.31 81 LYS A O 1
ATOM 665 N N . SER A 1 82 ? 14.950 3.199 -38.796 1.00 77.94 82 SER A N 1
ATOM 666 C CA . SER A 1 82 ? 14.581 2.468 -40.017 1.00 77.94 82 SER A CA 1
ATOM 667 C C . SER A 1 82 ? 13.673 1.274 -39.729 1.00 77.94 82 SER A C 1
ATOM 669 O O . SER A 1 82 ? 12.769 0.998 -40.508 1.00 77.94 82 SER A O 1
ATOM 671 N N . GLU A 1 83 ? 13.860 0.626 -38.579 1.00 77.62 83 GLU A N 1
ATOM 672 C CA . GLU A 1 83 ? 13.036 -0.494 -38.105 1.00 77.62 83 GLU A CA 1
ATOM 673 C C . GLU A 1 83 ? 11.740 -0.043 -37.392 1.00 77.62 83 GLU A C 1
ATOM 675 O O . GLU A 1 83 ? 11.004 -0.861 -36.846 1.00 77.62 83 GLU A O 1
ATOM 680 N N . GLY A 1 84 ? 11.434 1.262 -37.364 1.00 68.94 84 GLY A N 1
ATOM 681 C CA . GLY A 1 84 ? 10.188 1.789 -36.789 1.00 68.94 84 GLY A CA 1
ATOM 682 C C . GLY A 1 84 ? 10.151 1.891 -35.256 1.00 68.94 84 GLY A C 1
ATOM 683 O O . GLY A 1 84 ? 9.118 2.240 -34.688 1.00 68.94 84 GLY A O 1
ATOM 684 N N . PHE A 1 85 ? 11.273 1.682 -34.565 1.00 65.38 85 PHE A N 1
ATOM 685 C CA . PHE A 1 85 ? 11.431 1.823 -33.108 1.00 65.38 85 PHE A CA 1
ATOM 686 C C . PHE A 1 85 ? 11.818 3.253 -32.666 1.00 65.38 85 PHE A C 1
ATOM 688 O O . PHE A 1 85 ? 12.448 3.453 -31.628 1.00 65.38 85 PHE A O 1
ATOM 695 N N . VAL A 1 86 ? 11.431 4.270 -33.443 1.00 58.25 86 VAL A N 1
ATOM 696 C CA . VAL A 1 86 ? 11.735 5.701 -33.216 1.00 58.25 86 VAL A CA 1
ATOM 697 C C . VAL A 1 86 ? 11.170 6.214 -31.882 1.00 58.25 86 VAL A C 1
ATOM 699 O O . VAL A 1 86 ? 11.776 7.055 -31.219 1.00 58.25 86 VAL A O 1
ATOM 702 N N . LEU A 1 87 ? 9.995 5.719 -31.484 1.00 57.06 87 LEU A N 1
ATOM 703 C CA . LEU A 1 87 ? 9.273 6.158 -30.291 1.00 57.06 87 LEU A CA 1
ATOM 704 C C . LEU A 1 87 ? 9.660 5.296 -29.095 1.00 57.06 87 LEU A C 1
ATOM 706 O O . LEU A 1 87 ? 8.893 4.470 -28.604 1.00 57.06 87 LEU A O 1
ATOM 710 N N . MET A 1 88 ? 10.870 5.529 -28.605 1.00 52.97 88 MET A N 1
ATOM 711 C CA . MET A 1 88 ? 11.197 5.229 -27.220 1.00 52.97 88 MET A CA 1
ATOM 712 C C . MET A 1 88 ? 10.195 6.021 -26.351 1.00 52.97 88 MET A C 1
ATOM 714 O O . MET A 1 88 ? 10.147 7.248 -26.480 1.00 52.97 88 MET A O 1
ATOM 718 N N . PRO A 1 89 ? 9.316 5.377 -25.555 1.00 58.06 89 PRO A N 1
ATOM 719 C CA . PRO A 1 89 ? 8.281 6.097 -24.819 1.00 58.06 89 PRO A CA 1
ATOM 720 C C . PRO A 1 89 ? 8.928 7.174 -23.946 1.00 58.06 89 PRO A C 1
ATOM 722 O O . PRO A 1 89 ? 9.833 6.859 -23.178 1.00 58.06 89 PRO A O 1
ATOM 725 N N . ALA A 1 90 ? 8.485 8.431 -24.059 1.00 56.31 90 ALA A N 1
ATOM 726 C CA . ALA A 1 90 ? 9.102 9.575 -23.371 1.00 56.31 90 ALA A CA 1
ATOM 727 C C . ALA A 1 90 ? 9.284 9.330 -21.859 1.00 56.31 90 ALA A C 1
ATOM 729 O O . ALA A 1 90 ? 10.313 9.657 -21.277 1.00 56.31 90 ALA A O 1
ATOM 730 N N . THR A 1 91 ? 8.342 8.601 -21.259 1.00 49.91 91 THR A N 1
ATOM 731 C CA . THR A 1 91 ? 8.370 8.153 -19.861 1.00 49.91 91 THR A CA 1
ATOM 732 C C . THR A 1 91 ? 9.583 7.291 -19.497 1.00 49.91 91 THR A C 1
ATOM 734 O O . THR A 1 91 ? 10.031 7.291 -18.351 1.00 49.91 91 THR A O 1
ATOM 737 N N . LEU A 1 92 ? 10.110 6.526 -20.449 1.00 52.00 92 LEU A N 1
ATOM 738 C CA . LEU A 1 92 ? 11.266 5.653 -20.283 1.00 52.00 92 LEU A CA 1
ATOM 739 C C . LEU A 1 92 ? 12.569 6.432 -20.532 1.00 52.00 92 LEU A C 1
ATOM 741 O O . LEU A 1 92 ? 13.555 6.190 -19.837 1.00 52.00 92 LEU A O 1
ATOM 745 N N . ALA A 1 93 ? 12.559 7.426 -21.428 1.00 59.91 93 ALA A N 1
ATOM 746 C CA . ALA A 1 93 ? 13.683 8.337 -21.654 1.00 59.91 93 ALA A CA 1
ATOM 747 C C . ALA A 1 93 ? 13.956 9.228 -20.427 1.00 59.91 93 ALA A C 1
ATOM 749 O O . ALA A 1 93 ? 15.091 9.283 -19.950 1.00 59.91 93 ALA A O 1
ATOM 750 N N . ASP A 1 94 ? 12.911 9.825 -19.845 1.00 52.72 94 ASP A N 1
ATOM 751 C CA . ASP A 1 94 ? 13.008 10.706 -18.669 1.00 52.72 94 ASP A CA 1
ATOM 752 C C . ASP A 1 94 ? 13.552 9.969 -17.430 1.00 52.72 94 ASP A C 1
ATOM 754 O O . ASP A 1 94 ? 14.353 10.502 -16.652 1.00 52.72 94 ASP A O 1
ATOM 758 N N . ARG A 1 95 ? 13.191 8.685 -17.292 1.00 54.66 95 ARG A N 1
ATOM 759 C CA . ARG A 1 95 ? 13.681 7.791 -16.232 1.00 54.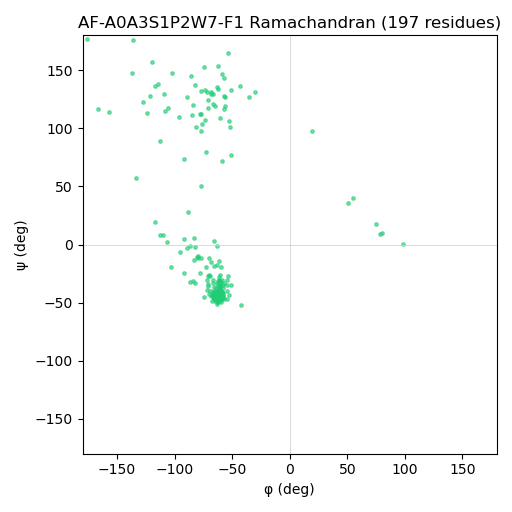66 95 ARG A CA 1
ATOM 760 C C . ARG A 1 95 ? 15.152 7.424 -16.389 1.00 54.66 95 ARG A C 1
ATOM 762 O O . ARG A 1 95 ? 15.874 7.366 -15.396 1.00 54.66 95 ARG A O 1
ATOM 769 N N . ILE A 1 96 ? 15.607 7.183 -17.617 1.00 55.41 96 ILE A N 1
ATOM 770 C CA . ILE A 1 96 ? 17.009 6.855 -17.907 1.00 55.41 96 ILE A CA 1
ATOM 771 C C . ILE A 1 96 ? 17.914 8.073 -17.711 1.00 55.41 96 ILE A C 1
ATOM 773 O O . ILE A 1 96 ? 19.080 7.901 -17.378 1.00 55.41 96 ILE A O 1
ATOM 777 N N . VAL A 1 97 ? 17.420 9.298 -17.862 1.00 67.19 97 VAL A N 1
ATOM 778 C CA . VAL A 1 97 ? 18.214 10.513 -17.604 1.00 67.19 97 VAL A CA 1
ATOM 779 C C . VAL A 1 97 ? 18.300 10.839 -16.100 1.00 67.19 97 VAL A C 1
ATOM 781 O O . VAL A 1 97 ? 19.153 11.615 -15.682 1.00 67.19 97 VAL A O 1
ATOM 784 N N . GLY A 1 98 ? 17.498 10.179 -15.255 1.00 51.31 98 GLY A N 1
ATOM 785 C CA . GLY A 1 98 ? 17.511 10.374 -13.801 1.00 51.31 98 GLY A CA 1
ATOM 786 C C . GLY A 1 98 ? 16.850 11.682 -13.350 1.00 51.31 98 GLY A C 1
ATOM 787 O O . GLY A 1 98 ? 17.078 12.117 -12.224 1.00 51.31 98 GLY A O 1
ATOM 788 N N . LEU A 1 99 ? 16.040 12.305 -14.216 1.00 54.12 99 LEU A N 1
ATOM 789 C CA . LEU A 1 99 ? 15.453 13.629 -13.987 1.00 54.12 99 LEU A CA 1
ATOM 790 C C . LEU A 1 99 ? 14.089 13.594 -13.267 1.00 54.12 99 LEU A C 1
ATOM 792 O O . LEU A 1 99 ? 13.541 14.645 -12.951 1.00 54.12 99 LEU A O 1
ATOM 796 N N . THR A 1 100 ? 13.536 12.411 -12.973 1.00 41.72 100 THR A N 1
ATOM 797 C CA . THR A 1 100 ? 12.218 12.270 -12.327 1.00 41.72 100 THR A CA 1
ATOM 798 C C . THR A 1 100 ? 12.273 11.516 -11.001 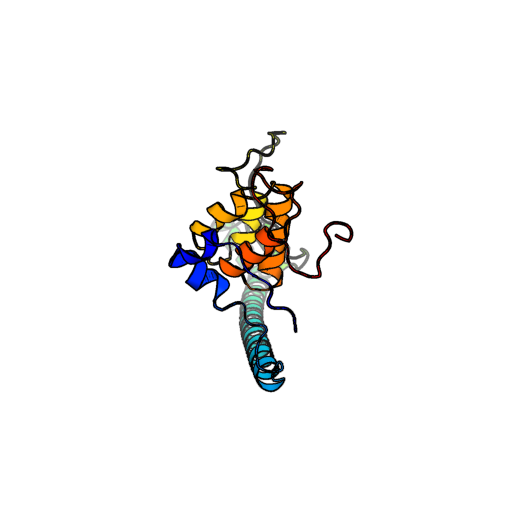1.00 41.72 100 THR A C 1
ATOM 800 O O . THR A 1 100 ? 12.760 10.386 -10.920 1.00 41.72 100 THR A O 1
ATOM 803 N N . ALA A 1 101 ? 11.697 12.163 -9.985 1.00 54.94 101 ALA A N 1
ATOM 804 C CA . ALA A 1 101 ? 11.325 11.640 -8.674 1.00 54.94 101 ALA A CA 1
ATOM 805 C C . ALA A 1 101 ? 10.420 10.379 -8.778 1.00 54.94 101 ALA A C 1
ATOM 807 O O . ALA A 1 101 ? 9.907 10.074 -9.859 1.00 54.94 101 ALA A O 1
ATOM 808 N N . PRO A 1 102 ? 10.248 9.595 -7.693 1.00 43.72 102 PRO A N 1
ATOM 809 C CA . PRO A 1 102 ? 9.698 8.248 -7.776 1.00 43.72 102 PRO A CA 1
ATOM 810 C C . PRO A 1 102 ? 8.215 8.261 -8.167 1.00 43.72 102 PRO A C 1
ATOM 812 O O . PRO A 1 102 ? 7.415 8.972 -7.574 1.00 43.72 102 PRO A O 1
ATOM 815 N N . ILE A 1 103 ? 7.913 7.446 -9.180 1.00 52.75 103 ILE A N 1
ATOM 816 C CA . ILE A 1 103 ? 6.632 6.817 -9.542 1.00 52.75 103 ILE A CA 1
ATOM 817 C C . ILE A 1 103 ? 5.384 7.481 -8.933 1.00 52.75 103 ILE A C 1
ATOM 819 O O . ILE A 1 103 ? 4.973 7.146 -7.828 1.00 52.75 103 ILE A O 1
ATOM 823 N N . ALA A 1 104 ? 4.735 8.334 -9.723 1.00 43.72 104 ALA A N 1
ATOM 824 C CA . ALA A 1 104 ? 3.296 8.544 -9.646 1.00 43.72 104 ALA A CA 1
ATOM 825 C C . ALA A 1 104 ? 2.680 8.109 -10.984 1.00 43.72 104 ALA A C 1
ATOM 827 O O . ALA A 1 104 ? 3.246 8.327 -12.056 1.00 43.72 104 ALA A O 1
ATOM 828 N N . GLU A 1 105 ? 1.576 7.394 -10.878 1.00 37.53 105 GLU A N 1
ATOM 829 C CA . GLU A 1 105 ? 0.939 6.551 -11.878 1.00 37.53 105 GLU A CA 1
ATOM 830 C C . GLU A 1 105 ? 0.218 7.355 -12.978 1.00 37.53 105 GLU A C 1
ATOM 832 O O . GLU A 1 105 ? -0.274 8.457 -12.759 1.00 37.53 105 GLU A O 1
ATOM 837 N N . ALA A 1 106 ? 0.107 6.773 -14.173 1.00 42.25 106 ALA A N 1
ATOM 838 C CA . ALA A 1 106 ? -0.916 7.114 -15.168 1.00 42.25 106 ALA A CA 1
ATOM 839 C C . ALA A 1 106 ? -1.870 5.907 -15.197 1.00 42.25 106 ALA A C 1
ATOM 841 O O . ALA A 1 106 ? -1.376 4.786 -15.296 1.00 42.25 106 ALA A O 1
ATOM 842 N N . LYS A 1 107 ? -3.203 5.984 -15.091 1.00 50.78 107 LYS A N 1
ATOM 843 C CA . LYS A 1 107 ? -4.271 6.844 -15.668 1.00 50.78 107 LYS A CA 1
ATOM 844 C C . LYS A 1 107 ? -5.614 6.384 -14.997 1.00 50.78 107 LYS A C 1
ATOM 846 O O . LYS A 1 107 ? -5.548 5.345 -14.343 1.00 50.78 107 LYS A O 1
ATOM 851 N N . PRO A 1 108 ? -6.831 6.957 -15.213 1.00 41.56 108 PRO A N 1
ATOM 852 C CA . PRO A 1 108 ? -7.263 7.904 -16.247 1.00 41.56 108 PRO A CA 1
ATOM 853 C C . PRO A 1 108 ? -8.146 9.081 -15.763 1.00 41.56 108 PRO A C 1
ATOM 855 O O . PRO A 1 108 ? -8.568 9.189 -14.619 1.00 41.56 108 PRO A O 1
ATOM 858 N N . ASN A 1 109 ? -8.435 9.958 -16.722 1.00 43.97 109 ASN A N 1
ATOM 859 C CA . ASN A 1 109 ? -9.348 11.094 -16.663 1.00 43.97 109 ASN A CA 1
ATOM 860 C C . ASN A 1 109 ? -10.748 10.734 -16.132 1.00 43.97 109 ASN A C 1
ATOM 862 O O . ASN A 1 109 ? -11.395 9.838 -16.678 1.00 43.97 109 ASN A O 1
ATOM 866 N N . GLN A 1 110 ? -11.251 11.540 -15.197 1.00 42.59 110 GLN A N 1
ATOM 867 C CA . GLN A 1 110 ? -12.546 12.217 -15.307 1.00 42.59 110 GLN A CA 1
ATOM 868 C C . GLN A 1 110 ? -12.636 13.300 -14.231 1.00 42.59 110 GLN A C 1
ATOM 870 O O . GLN A 1 110 ? -12.590 13.045 -13.032 1.00 42.59 110 GLN A O 1
ATOM 875 N N . SER A 1 111 ? -12.733 14.540 -14.695 1.00 50.34 111 SER A N 1
ATOM 876 C CA . SER A 1 111 ? -13.342 15.622 -13.946 1.00 50.34 111 SER A CA 1
ATOM 877 C C . SER A 1 111 ? -14.789 15.241 -13.677 1.00 50.34 111 SER A C 1
ATOM 879 O O . SER A 1 111 ? -15.582 15.252 -14.608 1.00 50.34 111 SER A O 1
ATOM 881 N N . GLU A 1 112 ? -15.140 14.930 -12.439 1.00 40.94 112 GLU A N 1
ATOM 882 C CA . GLU A 1 112 ? -16.532 14.970 -12.022 1.00 40.94 112 GLU A CA 1
ATOM 883 C C . GLU A 1 112 ? -16.580 15.137 -10.507 1.00 40.94 112 GLU A C 1
ATOM 885 O O . GLU A 1 112 ? -16.127 14.312 -9.719 1.00 40.94 112 GLU A O 1
ATOM 890 N N . THR A 1 113 ? -17.096 16.285 -10.092 1.00 40.59 113 THR A N 1
ATOM 891 C CA . THR A 1 113 ? -17.650 16.533 -8.767 1.00 40.59 113 THR A CA 1
ATOM 892 C C . THR A 1 113 ? -18.800 15.554 -8.518 1.00 40.59 113 THR A C 1
ATOM 894 O O . THR A 1 113 ? -19.967 15.928 -8.555 1.00 40.59 113 THR A O 1
ATOM 897 N N . THR A 1 114 ? -18.498 14.281 -8.304 1.00 34.59 114 THR A N 1
ATOM 898 C CA . THR A 1 114 ? -19.484 13.264 -7.951 1.00 34.59 114 THR A CA 1
ATOM 899 C C . THR A 1 114 ? -19.261 12.923 -6.500 1.00 34.59 114 THR A C 1
ATOM 901 O O . THR A 1 114 ? -18.191 12.464 -6.105 1.00 34.59 114 THR A O 1
ATOM 904 N N . SER A 1 115 ? -20.269 13.243 -5.692 1.00 45.19 115 SER A N 1
ATOM 905 C CA . SER A 1 115 ? -20.374 12.916 -4.276 1.00 45.19 115 SER A CA 1
ATOM 906 C C . SER A 1 115 ? -19.649 11.614 -3.944 1.00 45.19 115 SER A C 1
ATOM 908 O O . SER A 1 115 ? -19.883 10.623 -4.632 1.00 45.19 115 SER A O 1
ATOM 910 N N . LYS A 1 116 ? -18.820 11.625 -2.893 1.00 56.22 116 LYS A N 1
ATOM 911 C CA . LYS A 1 116 ? -18.129 10.473 -2.292 1.00 56.22 116 LYS A CA 1
ATOM 912 C C . LYS A 1 116 ? -19.116 9.334 -1.996 1.00 56.22 116 LYS A C 1
ATOM 914 O O . LYS A 1 116 ? -19.574 9.169 -0.866 1.00 56.22 116 LYS A O 1
ATOM 919 N N . GLN A 1 117 ? -19.519 8.596 -3.021 1.00 63.53 117 GLN A N 1
ATOM 920 C CA . GLN A 1 117 ? -20.491 7.527 -2.914 1.00 63.53 117 GLN A CA 1
ATOM 921 C C . GLN A 1 117 ? -19.763 6.340 -2.309 1.00 63.53 117 GLN A C 1
ATOM 923 O O . GLN A 1 117 ? -18.845 5.775 -2.898 1.00 63.53 117 GLN A O 1
ATOM 928 N N . LEU A 1 118 ? -20.156 6.000 -1.085 1.00 71.12 118 LEU A N 1
ATOM 929 C CA . LEU A 1 118 ? -19.652 4.827 -0.390 1.00 71.12 118 LEU A CA 1
ATOM 930 C C . LEU A 1 118 ? -19.934 3.585 -1.240 1.00 71.12 118 LEU A C 1
ATOM 932 O O . LEU A 1 118 ? -21.082 3.319 -1.602 1.00 71.12 118 LEU A O 1
ATOM 936 N N . ILE A 1 119 ? -18.909 2.781 -1.501 1.00 75.69 119 ILE A N 1
ATOM 937 C CA . ILE A 1 119 ? -19.058 1.525 -2.234 1.00 75.69 119 ILE A CA 1
ATOM 938 C C . ILE A 1 119 ? -19.550 0.481 -1.237 1.00 75.69 119 ILE A C 1
ATOM 940 O O . ILE A 1 119 ? -18.801 -0.012 -0.392 1.00 75.69 119 ILE A O 1
ATOM 944 N N . GLY A 1 120 ? -20.853 0.195 -1.267 1.00 75.69 120 GLY A N 1
ATOM 945 C CA . GLY A 1 120 ? -21.477 -0.732 -0.321 1.00 75.69 120 GLY A CA 1
ATOM 946 C C . GLY A 1 120 ? -21.222 -0.348 1.143 1.00 75.69 120 GLY A C 1
ATOM 947 O O . GLY A 1 120 ? -20.919 -1.221 1.956 1.00 75.69 120 GLY A O 1
ATOM 948 N N . GLY A 1 121 ? -21.274 0.949 1.471 1.00 82.44 121 GLY A N 1
ATOM 949 C CA . GLY A 1 121 ? -21.073 1.469 2.831 1.00 82.44 121 GLY A CA 1
ATOM 950 C C . GLY A 1 121 ? -19.612 1.607 3.285 1.00 82.44 121 GLY A C 1
ATOM 951 O O . GLY A 1 121 ? -19.382 1.850 4.469 1.00 82.44 121 GLY A O 1
ATOM 952 N N . ILE A 1 122 ? -18.642 1.441 2.377 1.00 90.25 122 ILE A N 1
ATOM 953 C CA . ILE A 1 122 ? -17.209 1.633 2.638 1.00 90.25 122 ILE A CA 1
ATOM 954 C C . ILE A 1 122 ? -16.667 2.814 1.828 1.00 90.25 122 ILE A C 1
ATOM 956 O O . ILE A 1 122 ? -16.993 2.968 0.650 1.00 90.25 122 ILE A O 1
ATOM 960 N N . CYS A 1 123 ? -15.830 3.635 2.460 1.00 88.12 123 CYS A N 1
ATOM 961 C CA . CYS A 1 123 ? -15.073 4.689 1.784 1.00 88.12 123 CYS A CA 1
ATOM 962 C C . CYS A 1 123 ? -14.095 4.115 0.746 1.00 88.12 123 CYS A C 1
ATOM 964 O O . CYS A 1 123 ? -13.358 3.186 1.083 1.00 88.12 123 CYS A O 1
ATOM 966 N N . PRO A 1 124 ? -14.019 4.667 -0.478 1.00 85.62 124 PRO A N 1
ATOM 967 C CA . PRO A 1 124 ? -13.038 4.224 -1.470 1.00 85.62 124 PRO A CA 1
ATOM 968 C C . PRO A 1 124 ? -11.597 4.354 -0.955 1.00 85.62 124 PRO A C 1
ATOM 970 O O . PRO A 1 124 ? -10.797 3.447 -1.164 1.00 85.62 124 PRO A O 1
ATOM 973 N N . GLU A 1 125 ? -11.303 5.381 -0.155 1.00 84.81 125 GLU A N 1
ATOM 974 C CA . GLU A 1 125 ? -9.983 5.590 0.450 1.00 84.81 125 GLU A CA 1
ATOM 975 C C . GLU A 1 125 ? -9.572 4.422 1.369 1.00 84.81 125 GLU A C 1
ATOM 977 O O . GLU A 1 125 ? -8.399 4.080 1.487 1.00 84.81 125 GLU A O 1
ATOM 982 N N . VAL A 1 126 ? -10.537 3.761 2.016 1.00 89.25 126 VAL A N 1
ATOM 983 C CA . VAL A 1 126 ? -10.278 2.572 2.848 1.00 89.25 126 VAL A CA 1
ATOM 984 C C . VAL A 1 126 ? -9.903 1.368 1.990 1.00 89.25 126 VAL A C 1
ATOM 986 O O . VAL A 1 126 ? -9.106 0.539 2.425 1.00 89.25 126 VAL A O 1
ATOM 989 N N . LEU A 1 127 ? -10.483 1.250 0.793 1.00 91.25 127 LEU A N 1
ATOM 990 C CA . LEU A 1 127 ? -10.155 0.176 -0.142 1.00 91.25 127 LEU A CA 1
ATOM 991 C C . LEU A 1 127 ? -8.733 0.354 -0.675 1.00 91.25 127 LEU A C 1
ATOM 993 O O . LEU A 1 127 ? -7.976 -0.611 -0.656 1.00 91.25 127 LEU A O 1
ATOM 997 N N . GLU A 1 128 ? -8.359 1.580 -1.043 1.00 86.94 128 GLU A N 1
ATOM 998 C CA . GLU A 1 128 ? -6.997 1.931 -1.466 1.00 86.94 128 GLU A CA 1
ATOM 999 C C . GLU A 1 128 ? -5.974 1.642 -0.359 1.00 86.94 128 GLU A C 1
ATOM 1001 O O . GLU A 1 128 ? -4.977 0.963 -0.587 1.00 86.94 128 GLU A O 1
ATOM 1006 N N . LEU A 1 129 ? -6.253 2.057 0.883 1.00 86.56 129 LEU A N 1
ATOM 1007 C CA . LEU A 1 129 ? -5.361 1.806 2.023 1.00 86.56 129 LEU A CA 1
ATOM 1008 C C . LEU A 1 129 ? -5.140 0.317 2.317 1.00 86.56 129 LEU A C 1
ATOM 1010 O O . LEU A 1 129 ? -4.117 -0.059 2.891 1.00 86.56 129 LEU A O 1
ATOM 1014 N N . LEU A 1 130 ? -6.115 -0.529 1.988 1.00 87.94 130 LEU A N 1
ATOM 1015 C CA . LEU A 1 130 ? -6.094 -1.951 2.311 1.00 87.94 130 LEU A CA 1
ATOM 1016 C C . LEU A 1 130 ? -5.826 -2.852 1.097 1.00 87.94 130 LEU A C 1
ATOM 1018 O O . LEU A 1 130 ? -5.806 -4.072 1.271 1.00 87.94 130 LEU A O 1
ATOM 1022 N N . GLN A 1 131 ? -5.595 -2.292 -0.095 1.00 86.06 131 GLN A N 1
ATOM 1023 C CA . GLN A 1 131 ? -5.477 -3.049 -1.348 1.00 86.06 131 GLN A CA 1
ATOM 1024 C C . GLN A 1 131 ? -4.319 -4.061 -1.336 1.00 86.06 131 GLN A C 1
ATOM 1026 O O . GLN A 1 131 ? -4.459 -5.175 -1.836 1.00 86.06 131 GLN A O 1
ATOM 1031 N N . ASP A 1 132 ? -3.209 -3.708 -0.683 1.00 82.44 132 ASP A N 1
ATOM 1032 C CA . ASP A 1 132 ? -2.003 -4.541 -0.589 1.00 82.44 132 ASP A CA 1
ATOM 1033 C C . ASP A 1 132 ? -2.003 -5.449 0.656 1.00 82.44 132 ASP A C 1
ATOM 1035 O O . ASP A 1 132 ? -1.029 -6.145 0.958 1.00 82.44 132 ASP A O 1
ATOM 1039 N N . CYS A 1 133 ? -3.100 -5.446 1.419 1.00 85.00 133 CYS A N 1
ATOM 1040 C CA . CYS A 1 133 ? 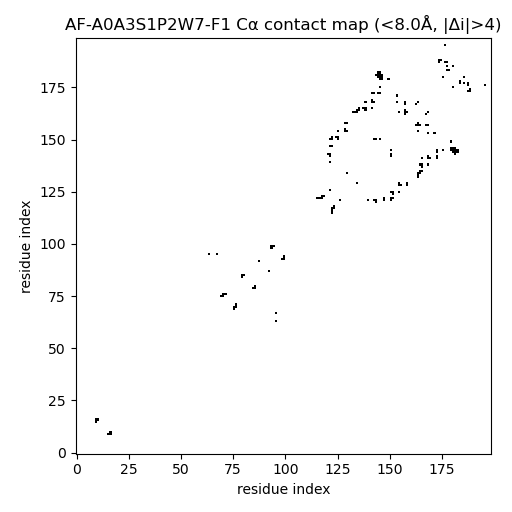-3.244 -6.213 2.648 1.00 85.00 133 CYS A CA 1
ATOM 1041 C C . CYS A 1 133 ? -4.088 -7.475 2.436 1.00 85.00 133 CYS A C 1
ATOM 1043 O O . CYS A 1 133 ? -5.082 -7.492 1.716 1.00 85.00 133 CYS A O 1
ATOM 1045 N N . VAL A 1 134 ? -3.770 -8.541 3.176 1.00 84.38 134 VAL A N 1
ATOM 1046 C CA . VAL A 1 134 ? -4.652 -9.716 3.253 1.00 84.38 134 VAL A CA 1
ATOM 1047 C C . VAL A 1 134 ? -5.824 -9.396 4.182 1.00 84.38 134 VAL A C 1
ATOM 1049 O O . VAL A 1 134 ? -5.706 -9.496 5.406 1.00 84.38 134 VAL A O 1
ATOM 1052 N N . VAL A 1 135 ? -6.964 -9.012 3.604 1.00 86.56 135 VAL A N 1
ATOM 1053 C CA . VAL A 1 135 ? -8.163 -8.608 4.352 1.00 86.56 135 VAL A CA 1
ATOM 1054 C C . VAL A 1 135 ? -9.243 -9.692 4.303 1.00 86.56 135 VAL A C 1
ATOM 1056 O O . VAL A 1 135 ? -9.784 -9.986 3.237 1.00 86.56 135 VAL A O 1
ATOM 1059 N N . PRO A 1 136 ? -9.643 -10.272 5.449 1.00 85.12 136 PRO A N 1
ATOM 1060 C CA . PRO A 1 136 ? -10.815 -11.138 5.497 1.00 85.12 136 PRO A CA 1
ATOM 1061 C C . PRO A 1 136 ? -12.085 -10.348 5.132 1.00 85.12 136 PRO A C 1
ATOM 1063 O O . PRO A 1 136 ? -12.298 -9.288 5.721 1.00 85.12 136 PRO A O 1
ATOM 1066 N N . PRO A 1 137 ? -13.006 -10.866 4.294 1.00 85.25 137 PRO A N 1
ATOM 1067 C CA . PRO A 1 137 ? -14.217 -10.135 3.887 1.00 85.25 137 PRO A CA 1
ATOM 1068 C C . PRO A 1 137 ? -15.079 -9.623 5.054 1.00 85.25 137 PRO A C 1
ATOM 1070 O O . PRO A 1 137 ? -15.692 -8.560 4.975 1.00 85.25 137 PRO A O 1
ATOM 1073 N N . LYS A 1 138 ? -15.074 -10.339 6.190 1.00 86.44 138 LYS A N 1
ATOM 1074 C CA . LYS A 1 138 ? -15.758 -9.928 7.432 1.00 86.44 138 LYS A CA 1
ATOM 1075 C C . LYS A 1 138 ? -15.261 -8.587 7.995 1.00 86.44 138 LYS A C 1
ATOM 1077 O O . LYS A 1 138 ? -15.973 -7.979 8.788 1.00 86.44 138 LYS A O 1
ATOM 1082 N N . MET A 1 139 ? -14.073 -8.124 7.601 1.00 90.69 139 MET A N 1
ATOM 1083 C CA . MET A 1 139 ? -13.504 -6.840 8.014 1.00 90.69 139 MET A CA 1
ATOM 1084 C C . MET A 1 139 ? -14.381 -5.672 7.570 1.00 90.69 139 MET A C 1
ATOM 1086 O O . MET A 1 139 ? -14.663 -4.779 8.361 1.00 90.69 139 MET A O 1
ATOM 1090 N N . PHE A 1 140 ? -14.877 -5.708 6.334 1.00 91.31 140 PHE A N 1
ATOM 1091 C CA . PHE A 1 140 ? -15.722 -4.642 5.801 1.00 91.31 140 PHE A CA 1
ATOM 1092 C C . PHE A 1 140 ? -17.070 -4.571 6.530 1.00 91.31 140 PHE A C 1
ATOM 1094 O O . PHE A 1 140 ? -17.602 -3.489 6.743 1.00 91.31 140 PHE A O 1
ATOM 1101 N N . GLY A 1 141 ? -17.582 -5.706 7.018 1.00 88.81 141 GLY A N 1
ATOM 1102 C CA . GLY A 1 141 ? -18.751 -5.723 7.902 1.00 88.81 141 GLY A CA 1
ATOM 1103 C C . GLY A 1 141 ? -18.518 -5.001 9.235 1.00 88.81 141 GLY A C 1
ATOM 1104 O O . GLY A 1 141 ? -19.439 -4.381 9.755 1.00 88.81 141 GLY A O 1
ATOM 1105 N N . LEU A 1 142 ? -17.292 -5.047 9.768 1.00 89.38 142 LEU A N 1
ATOM 1106 C CA . LEU A 1 142 ? -16.912 -4.314 10.978 1.00 89.38 142 LEU A CA 1
ATOM 1107 C C . LEU A 1 142 ? -16.735 -2.819 10.694 1.00 89.38 142 LEU A C 1
ATOM 1109 O O . LEU A 1 142 ? -17.263 -1.996 11.429 1.00 89.38 142 LEU A O 1
ATOM 1113 N N . LEU A 1 143 ? -16.047 -2.454 9.611 1.00 92.25 143 LEU A N 1
ATOM 1114 C CA . LEU A 1 143 ? -15.812 -1.047 9.265 1.00 92.25 143 LEU A CA 1
ATOM 1115 C C . LEU A 1 143 ? -17.120 -0.287 8.984 1.00 92.25 143 LEU A C 1
ATOM 1117 O O . LEU A 1 143 ? -17.236 0.875 9.349 1.00 92.25 143 LEU A O 1
ATOM 1121 N N . ARG A 1 144 ? -18.157 -0.954 8.463 1.00 92.31 144 ARG A N 1
ATOM 1122 C CA . ARG A 1 144 ? -19.501 -0.362 8.303 1.00 92.31 144 ARG A CA 1
ATOM 1123 C C . ARG A 1 144 ? -20.169 0.077 9.614 1.00 92.31 144 ARG A C 1
ATOM 1125 O O . ARG A 1 144 ? -21.164 0.787 9.559 1.00 92.31 144 ARG A O 1
ATOM 1132 N N . GLN A 1 145 ? -19.664 -0.341 10.776 1.00 87.19 145 GLN A N 1
ATOM 1133 C CA . GLN A 1 145 ? -20.214 0.048 12.082 1.00 87.19 145 GLN A CA 1
ATOM 1134 C C . GLN A 1 145 ? -19.824 1.471 12.496 1.00 87.19 145 GLN A C 1
ATOM 1136 O O . GLN A 1 145 ? -20.387 2.003 13.451 1.00 87.19 145 GLN A O 1
ATOM 1141 N N . VAL A 1 146 ? -18.871 2.092 11.798 1.00 89.00 146 VAL A N 1
ATOM 1142 C CA . VAL A 1 146 ? -18.394 3.446 12.085 1.00 89.00 146 VAL A CA 1
ATOM 1143 C C . VAL A 1 146 ? -18.620 4.368 10.891 1.00 89.00 146 VAL A C 1
ATOM 1145 O O . VAL A 1 146 ? -18.741 3.919 9.747 1.00 89.00 146 VAL A O 1
ATOM 1148 N N . VAL A 1 147 ? -18.676 5.670 11.166 1.00 90.44 147 VAL A N 1
ATOM 1149 C CA . VAL A 1 147 ? -18.847 6.703 10.140 1.00 90.44 147 VAL A CA 1
ATOM 1150 C C . VAL A 1 147 ? -17.671 6.712 9.148 1.00 90.44 147 VAL A C 1
ATOM 1152 O O . VAL A 1 147 ? -16.555 6.350 9.526 1.00 90.44 147 VAL A O 1
ATOM 1155 N N . PRO A 1 148 ? -17.883 7.176 7.903 1.00 91.25 148 PRO A N 1
ATOM 1156 C CA . PRO A 1 148 ? -16.873 7.245 6.840 1.00 91.25 148 PRO A CA 1
ATOM 1157 C C . PRO A 1 148 ? -15.477 7.726 7.267 1.00 91.25 148 PRO A C 1
ATOM 1159 O O . PRO A 1 148 ? -14.487 7.032 7.048 1.00 91.25 148 PRO A O 1
ATOM 1162 N N . SER A 1 149 ? -15.387 8.875 7.945 1.00 87.06 149 SER A N 1
ATOM 1163 C CA . SER A 1 149 ? -14.107 9.430 8.413 1.00 87.06 149 SER A CA 1
ATOM 1164 C C . SER A 1 149 ? -13.374 8.482 9.362 1.00 87.06 149 S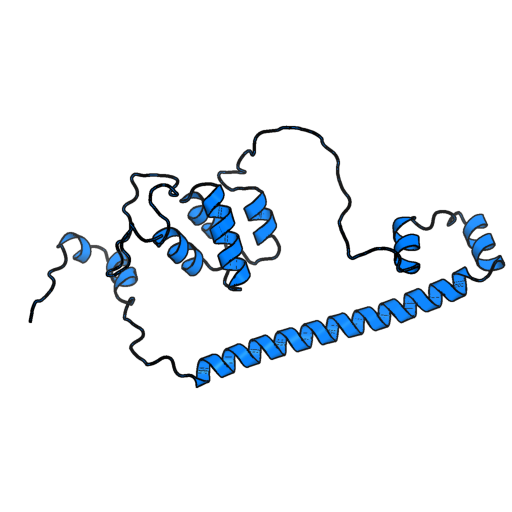ER A C 1
ATOM 1166 O O . SER A 1 149 ? -12.169 8.272 9.242 1.00 87.06 149 SER A O 1
ATOM 1168 N N . ARG A 1 150 ? -14.119 7.830 10.257 1.00 92.81 150 ARG A N 1
ATOM 1169 C CA . ARG A 1 150 ? -13.567 6.887 11.223 1.00 92.81 150 ARG A CA 1
ATOM 1170 C C . ARG A 1 150 ? -13.129 5.576 10.572 1.00 92.81 150 ARG A C 1
ATOM 1172 O O . ARG A 1 150 ? -12.161 4.979 11.033 1.00 92.81 150 ARG A O 1
ATOM 1179 N N . GLN A 1 151 ? -13.776 5.137 9.489 1.00 93.94 151 GLN A N 1
ATOM 1180 C CA . GLN A 1 151 ? -13.315 3.968 8.727 1.00 93.94 151 GLN A CA 1
ATOM 1181 C C . GLN A 1 151 ? -11.878 4.168 8.226 1.00 93.94 151 GLN A C 1
ATOM 1183 O O . GLN A 1 151 ? -11.053 3.264 8.366 1.00 93.94 151 GLN A O 1
ATOM 1188 N N . ILE A 1 152 ? -11.584 5.362 7.697 1.00 90.88 152 ILE A N 1
ATOM 1189 C CA . ILE A 1 152 ? -10.263 5.741 7.178 1.00 90.88 152 ILE A CA 1
ATOM 1190 C C . ILE A 1 152 ? -9.226 5.727 8.304 1.00 90.88 152 ILE A C 1
ATOM 1192 O O . ILE A 1 152 ? -8.194 5.071 8.174 1.00 90.88 152 ILE A O 1
ATOM 1196 N N . GLU A 1 153 ? -9.519 6.368 9.438 1.00 90.75 153 GLU A N 1
ATOM 1197 C CA . GLU A 1 153 ? -8.615 6.386 10.597 1.00 90.75 153 GLU A CA 1
ATOM 1198 C C . GLU A 1 153 ? -8.302 4.974 11.109 1.00 90.75 153 GLU A C 1
ATOM 1200 O O . GLU A 1 153 ? -7.146 4.631 11.355 1.00 90.75 153 GLU A O 1
ATOM 1205 N N . ILE A 1 154 ? -9.324 4.121 11.246 1.00 90.94 154 ILE A N 1
ATOM 1206 C CA . ILE A 1 154 ? -9.143 2.738 11.697 1.00 90.94 154 ILE A CA 1
ATOM 1207 C C . ILE A 1 154 ? -8.276 1.958 10.700 1.00 90.94 154 ILE A C 1
ATOM 1209 O O . ILE A 1 154 ? -7.389 1.214 11.124 1.00 90.94 154 ILE A O 1
ATOM 1213 N N . ALA A 1 155 ? -8.489 2.131 9.392 1.00 92.75 155 ALA A N 1
ATOM 1214 C CA . ALA A 1 155 ? -7.668 1.506 8.357 1.00 92.75 155 ALA A CA 1
ATOM 1215 C C . ALA A 1 155 ? -6.200 1.951 8.447 1.00 92.75 155 ALA A C 1
ATOM 1217 O O . ALA A 1 155 ? -5.313 1.098 8.524 1.00 92.75 155 ALA A O 1
ATOM 1218 N N . GLN A 1 156 ? -5.945 3.258 8.547 1.00 88.38 156 GLN A N 1
ATOM 1219 C CA . GLN A 1 156 ? -4.600 3.814 8.720 1.00 88.38 156 GLN A CA 1
ATOM 1220 C C . GLN A 1 156 ? -3.912 3.270 9.976 1.00 88.38 156 GLN A C 1
ATOM 1222 O O . GLN A 1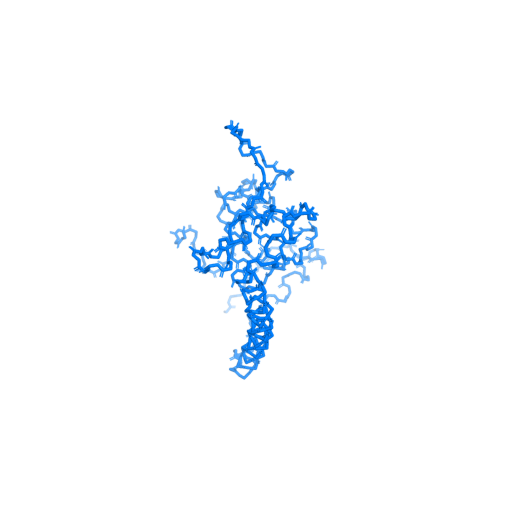 156 ? -2.766 2.827 9.908 1.00 88.38 156 GLN A O 1
ATOM 1227 N N . LEU A 1 157 ? -4.614 3.229 11.114 1.00 86.75 157 LEU A N 1
ATOM 1228 C CA . LEU A 1 157 ? -4.079 2.688 12.364 1.00 86.75 157 LEU A CA 1
ATOM 1229 C C . LEU A 1 157 ? -3.748 1.194 12.248 1.00 86.75 157 LEU A C 1
ATOM 1231 O O . LEU A 1 157 ? -2.709 0.752 12.735 1.00 86.75 157 LEU A O 1
ATOM 1235 N N . MET A 1 158 ? -4.596 0.397 11.594 1.00 89.69 158 MET A N 1
ATOM 1236 C CA . MET A 1 158 ? -4.323 -1.029 11.383 1.00 89.69 158 MET A CA 1
ATOM 1237 C C . MET A 1 158 ? -3.098 -1.269 10.497 1.00 89.69 158 MET A C 1
ATOM 1239 O O . MET A 1 158 ? -2.318 -2.177 10.798 1.00 89.69 158 MET A O 1
ATOM 1243 N N . VAL A 1 159 ? -2.933 -0.474 9.435 1.00 86.25 159 VAL A N 1
ATOM 1244 C CA . VAL A 1 159 ? -1.781 -0.539 8.523 1.00 86.25 159 VAL A CA 1
ATOM 1245 C C . VAL A 1 159 ? -0.505 -0.100 9.239 1.00 86.25 159 VAL A C 1
ATOM 1247 O O . VAL A 1 159 ? 0.473 -0.842 9.231 1.00 86.25 159 VAL A O 1
ATOM 1250 N N . ALA A 1 160 ? -0.532 1.033 9.946 1.00 79.88 160 ALA A N 1
ATOM 1251 C CA . ALA A 1 160 ? 0.612 1.545 10.703 1.00 79.88 160 ALA A CA 1
ATOM 1252 C C . ALA A 1 160 ? 1.084 0.580 11.805 1.00 79.88 160 ALA A C 1
ATOM 1254 O O . ALA A 1 160 ? 2.271 0.498 12.106 1.00 79.88 160 ALA A O 1
ATOM 1255 N N . LEU A 1 161 ? 0.159 -0.179 12.402 1.00 80.94 161 LEU A N 1
ATOM 1256 C CA . LEU A 1 161 ? 0.475 -1.220 13.384 1.00 80.94 161 LEU A CA 1
ATOM 1257 C C . LEU A 1 161 ? 0.896 -2.558 12.757 1.00 80.94 161 LEU A C 1
ATOM 1259 O O . LEU A 1 161 ? 1.151 -3.506 13.505 1.00 80.94 161 LEU A O 1
ATOM 1263 N N . GLU A 1 162 ? 0.897 -2.672 11.425 1.00 82.12 162 GLU A N 1
ATOM 1264 C CA . GLU A 1 162 ? 1.082 -3.918 10.667 1.00 82.12 162 GLU A CA 1
ATOM 1265 C C . GLU A 1 162 ? 0.152 -5.050 11.156 1.00 82.12 162 GLU A C 1
ATOM 1267 O O . GLU A 1 162 ? 0.508 -6.233 11.230 1.00 82.12 162 GLU A O 1
ATOM 1272 N N . ARG A 1 163 ? -1.071 -4.692 11.569 1.00 84.94 163 ARG A N 1
ATOM 1273 C CA . ARG A 1 163 ? -2.030 -5.592 12.230 1.00 84.94 163 ARG A CA 1
ATOM 1274 C C . ARG A 1 163 ? -3.427 -5.470 11.641 1.00 84.94 163 ARG A C 1
ATOM 1276 O O . ARG A 1 163 ? -4.405 -5.283 12.367 1.00 84.94 163 ARG A O 1
ATOM 1283 N N . VAL A 1 164 ? -3.529 -5.699 10.337 1.00 85.69 164 VAL A N 1
ATOM 1284 C CA . VAL A 1 164 ? -4.806 -5.814 9.618 1.00 85.69 164 VAL A CA 1
ATOM 1285 C C . VAL A 1 164 ? -5.481 -7.150 9.966 1.00 85.69 164 VAL A C 1
ATOM 1287 O O . VAL A 1 164 ? -5.373 -8.151 9.264 1.00 85.69 164 VAL A O 1
ATOM 1290 N N . LYS A 1 165 ? -6.125 -7.202 11.139 1.00 88.12 165 LYS A N 1
ATOM 1291 C CA . LYS A 1 165 ? -6.803 -8.388 11.691 1.00 88.12 165 LYS A CA 1
ATOM 1292 C C . LYS A 1 165 ? -8.151 -8.005 12.291 1.00 88.12 165 LYS A C 1
ATOM 1294 O O . LYS A 1 165 ? -8.286 -6.938 12.881 1.00 88.12 165 LYS A O 1
ATOM 1299 N N . LEU A 1 166 ? -9.122 -8.920 12.224 1.00 84.44 166 LEU A N 1
ATOM 1300 C CA . LEU A 1 166 ? -10.485 -8.687 12.728 1.00 84.44 166 LEU A CA 1
ATOM 1301 C C . LEU A 1 166 ? -10.514 -8.246 14.199 1.00 84.44 166 LEU A C 1
ATOM 1303 O O . LEU A 1 166 ? -11.281 -7.358 14.555 1.00 84.44 166 LEU A O 1
ATOM 1307 N N . ASN A 1 167 ? -9.668 -8.832 15.052 1.00 84.94 167 ASN A N 1
ATOM 1308 C CA . ASN A 1 167 ? -9.616 -8.462 16.470 1.00 84.94 167 ASN A CA 1
ATOM 1309 C C . ASN A 1 167 ? -9.117 -7.027 16.674 1.00 84.94 167 ASN A C 1
ATOM 1311 O O . ASN A 1 167 ? -9.635 -6.330 17.537 1.00 84.94 167 ASN A O 1
ATOM 1315 N N . THR A 1 168 ? -8.163 -6.569 15.863 1.00 80.50 168 THR A N 1
ATOM 1316 C CA . THR A 1 168 ? -7.662 -5.193 15.928 1.00 80.50 168 THR A CA 1
ATOM 1317 C C . THR A 1 168 ? -8.752 -4.200 15.514 1.00 80.50 168 THR A C 1
ATOM 1319 O O . THR A 1 168 ? -8.986 -3.229 16.226 1.00 80.50 168 THR A O 1
ATOM 1322 N N . ALA A 1 169 ? -9.494 -4.484 14.437 1.00 87.44 169 ALA A N 1
ATOM 1323 C CA . ALA A 1 169 ? -10.642 -3.666 14.036 1.00 87.44 169 ALA A CA 1
ATOM 1324 C C . ALA A 1 169 ? -11.726 -3.607 15.124 1.00 87.44 169 ALA A C 1
ATOM 1326 O O . ALA A 1 169 ? -12.216 -2.530 15.446 1.00 87.44 169 ALA A O 1
ATOM 1327 N N . ARG A 1 170 ? -12.058 -4.749 15.746 1.00 86.69 170 ARG A N 1
ATOM 1328 C CA . ARG A 1 170 ? -13.018 -4.807 16.864 1.00 86.69 170 ARG A CA 1
ATOM 1329 C C . ARG A 1 170 ? -12.604 -3.920 18.033 1.00 86.69 170 ARG A C 1
ATOM 1331 O O . ARG A 1 170 ? -13.457 -3.243 18.592 1.00 86.69 170 ARG A O 1
ATOM 1338 N N . VAL A 1 171 ? -11.317 -3.912 18.385 1.00 85.56 171 VAL A N 1
ATOM 1339 C CA . VAL A 1 171 ? -10.793 -3.040 19.446 1.00 85.56 171 VAL A CA 1
ATOM 1340 C C . VAL A 1 171 ? -10.992 -1.572 19.075 1.00 85.56 171 VAL A C 1
ATOM 1342 O O . VAL A 1 171 ? -11.531 -0.817 19.876 1.00 85.56 171 VAL A O 1
ATOM 1345 N N . PHE A 1 172 ? -10.636 -1.165 17.856 1.00 85.06 172 PHE A N 1
ATOM 1346 C CA . PHE A 1 172 ? -10.813 0.227 17.440 1.00 85.06 172 PHE A CA 1
ATOM 1347 C C . PHE A 1 172 ? -12.277 0.670 17.392 1.00 85.06 172 PHE A C 1
ATOM 1349 O O . PHE A 1 172 ? -12.583 1.794 17.786 1.00 85.06 172 PHE A O 1
ATOM 1356 N N . ILE A 1 173 ? -13.187 -0.209 16.971 1.00 84.81 173 ILE A N 1
ATOM 1357 C CA . ILE A 1 173 ? -14.628 0.070 16.975 1.00 84.81 173 ILE A CA 1
ATOM 1358 C C . ILE A 1 173 ? -15.152 0.170 18.410 1.00 84.81 173 ILE A C 1
ATOM 1360 O O . ILE A 1 173 ? -15.871 1.110 18.724 1.00 84.81 173 ILE A O 1
ATOM 1364 N N . ALA A 1 174 ? -14.742 -0.732 19.307 1.00 81.19 174 ALA A N 1
ATOM 1365 C CA . ALA A 1 174 ? -15.133 -0.672 20.717 1.00 81.19 174 ALA A CA 1
ATOM 1366 C C . ALA A 1 174 ? -14.655 0.617 21.411 1.00 81.19 174 ALA A C 1
ATOM 1368 O O . ALA A 1 174 ? -15.319 1.108 22.319 1.00 81.19 174 ALA A O 1
ATOM 1369 N N . LEU A 1 175 ? -13.524 1.173 20.965 1.00 81.25 175 LEU A N 1
ATOM 1370 C CA . LEU A 1 175 ? -12.970 2.447 21.435 1.00 81.25 175 LEU A CA 1
ATOM 1371 C C . LEU A 1 175 ? -13.523 3.672 20.687 1.00 81.25 175 LEU A C 1
ATOM 1373 O O . LEU A 1 175 ? -13.127 4.797 20.983 1.00 81.25 175 LEU A O 1
ATOM 1377 N N . THR A 1 176 ? -14.396 3.484 19.696 1.00 83.56 176 THR A N 1
ATOM 1378 C CA . THR A 1 176 ? -14.926 4.590 18.895 1.00 83.56 176 THR A CA 1
ATOM 1379 C C . THR A 1 176 ? -16.014 5.348 19.675 1.00 83.56 176 THR A C 1
ATOM 1381 O O . THR A 1 176 ? -16.917 4.722 20.238 1.00 83.56 176 THR A O 1
ATOM 1384 N N . PRO A 1 177 ? -15.958 6.695 19.734 1.00 81.88 177 PRO A N 1
ATOM 1385 C CA . PRO A 1 177 ? -17.021 7.505 20.323 1.00 81.88 177 PRO A CA 1
ATOM 1386 C C . PRO A 1 177 ? -18.373 7.282 19.633 1.00 81.88 177 PRO A C 1
ATOM 1388 O O . PRO A 1 177 ? -18.432 7.108 18.421 1.00 81.88 177 PRO A O 1
ATOM 1391 N N . GLN A 1 178 ? -19.476 7.370 20.384 1.00 79.00 178 GLN A N 1
ATOM 1392 C CA . GLN A 1 178 ? -20.837 7.173 19.847 1.00 79.00 178 GLN A CA 1
ATOM 1393 C C . GLN A 1 178 ? -21.184 8.111 18.683 1.00 79.00 178 GLN A C 1
ATOM 1395 O O . GLN A 1 178 ? -21.876 7.697 17.762 1.00 79.00 178 GLN A O 1
ATOM 1400 N N . SER A 1 179 ? -20.665 9.342 18.689 1.00 81.56 179 SER A N 1
ATOM 1401 C CA . SER A 1 179 ? -20.834 10.309 17.593 1.00 81.56 179 SER A CA 1
ATOM 1402 C C . SER A 1 179 ? -20.217 9.850 16.267 1.00 81.56 179 SER A C 1
ATOM 1404 O O . SER A 1 179 ? -20.543 10.395 15.218 1.00 81.56 179 SER A O 1
ATOM 1406 N N . GLN A 1 180 ? -19.319 8.866 16.314 1.00 86.19 180 GLN A N 1
ATOM 1407 C CA . GLN A 1 180 ? -18.615 8.303 15.168 1.00 86.19 180 GLN A CA 1
ATOM 1408 C C . GLN A 1 180 ? -19.064 6.866 14.850 1.00 86.19 180 GLN A C 1
ATOM 1410 O O . GLN A 1 180 ? -18.460 6.207 13.999 1.00 86.19 180 GLN A O 1
ATOM 1415 N N . LEU A 1 181 ? -20.115 6.364 15.503 1.00 87.19 181 LEU A N 1
ATOM 1416 C CA . LEU A 1 181 ? -20.755 5.100 15.140 1.00 87.19 181 LEU A CA 1
ATOM 1417 C C . LEU A 1 181 ? -21.804 5.348 14.052 1.00 87.19 181 LEU A C 1
ATOM 1419 O O . LEU A 1 181 ? -22.461 6.386 14.036 1.00 87.19 181 LEU A O 1
ATOM 1423 N N . ALA A 1 182 ? -21.960 4.396 13.134 1.00 85.62 182 ALA A N 1
ATOM 1424 C CA . ALA A 1 182 ? -22.963 4.483 12.072 1.00 85.62 182 ALA A CA 1
ATOM 1425 C C . ALA A 1 182 ? -24.401 4.350 12.613 1.00 85.62 182 ALA A C 1
ATOM 1427 O O . ALA A 1 182 ? -25.332 4.886 12.020 1.00 85.62 182 ALA A O 1
ATOM 1428 N N . ASP A 1 183 ? -24.567 3.662 13.748 1.00 79.75 183 ASP A N 1
ATOM 1429 C CA . ASP A 1 183 ? -25.832 3.533 14.472 1.00 79.75 183 ASP A CA 1
ATOM 1430 C C . ASP A 1 183 ? -25.658 4.009 15.929 1.00 79.75 183 ASP A C 1
ATOM 1432 O O . ASP A 1 183 ? -24.951 3.352 16.707 1.00 79.75 183 ASP A O 1
ATOM 1436 N N . PRO A 1 184 ? -26.297 5.126 16.331 1.00 64.62 184 PRO A N 1
ATOM 1437 C CA . PRO A 1 184 ? -26.167 5.685 17.676 1.00 64.62 184 PRO A CA 1
ATOM 1438 C C . PRO A 1 184 ? -26.842 4.833 18.762 1.00 64.62 184 PRO A C 1
ATOM 1440 O O . PRO A 1 184 ? -26.618 5.078 19.947 1.00 64.62 184 PRO A O 1
ATOM 1443 N N . SER A 1 185 ? -27.655 3.837 18.390 1.00 60.47 185 SER A N 1
ATOM 1444 C CA . SER A 1 185 ? -28.311 2.924 19.335 1.00 60.47 185 SER A CA 1
ATOM 1445 C C . SER A 1 185 ? -27.394 1.804 19.841 1.00 60.47 185 SER A C 1
ATOM 1447 O O . SER A 1 185 ? -27.736 1.096 20.792 1.00 60.47 185 SER A O 1
ATOM 1449 N N . THR A 1 186 ? -26.204 1.648 19.249 1.00 61.84 186 THR A N 1
ATOM 1450 C CA . THR A 1 186 ? -25.245 0.627 19.677 1.00 61.84 186 THR A CA 1
ATOM 1451 C C . THR A 1 186 ? -24.619 0.981 21.039 1.00 61.84 186 THR A C 1
ATOM 1453 O O . THR A 1 186 ? -24.052 2.066 21.218 1.00 61.84 186 THR A O 1
ATOM 1456 N N . PRO A 1 187 ? -24.712 0.090 22.049 1.00 56.59 187 PRO A N 1
ATOM 1457 C CA . PRO A 1 187 ? -24.199 0.379 23.382 1.00 56.59 187 PRO A CA 1
ATOM 1458 C C . PRO A 1 187 ? -22.670 0.487 23.367 1.00 56.59 187 PRO A C 1
ATOM 1460 O O . PRO A 1 187 ? -21.965 -0.404 22.884 1.00 56.59 187 PRO A O 1
ATOM 1463 N N . ARG A 1 188 ? -22.150 1.583 23.935 1.00 59.47 188 ARG A N 1
ATOM 1464 C CA . ARG A 1 188 ? -20.709 1.797 24.106 1.00 59.47 188 ARG A CA 1
ATOM 1465 C C . ARG A 1 188 ? -20.178 0.810 25.142 1.00 59.47 188 ARG A C 1
ATOM 1467 O O . ARG A 1 188 ? -20.713 0.717 26.246 1.00 59.47 188 ARG A O 1
ATOM 1474 N N . TRP A 1 189 ? -19.088 0.129 24.810 1.00 56.59 189 TRP A N 1
ATOM 1475 C CA . TRP A 1 189 ? -18.364 -0.697 25.767 1.00 56.59 189 TRP A CA 1
ATOM 1476 C C . TRP A 1 189 ? -17.606 0.240 26.708 1.00 56.59 189 TRP A C 1
ATOM 1478 O O . TRP A 1 189 ? -16.663 0.917 26.304 1.00 56.59 189 TRP A O 1
ATOM 1488 N N . GLN A 1 190 ? -18.077 0.346 27.950 1.00 54.22 190 GLN A N 1
ATOM 1489 C CA . GLN A 1 190 ? -17.403 1.130 28.977 1.00 54.22 190 GLN A CA 1
ATOM 1490 C C . GLN A 1 190 ? -16.218 0.317 29.498 1.00 54.22 190 GLN A C 1
ATOM 1492 O O . GLN A 1 190 ? -16.394 -0.729 30.121 1.00 54.22 190 GLN A O 1
ATOM 1497 N N . PHE A 1 191 ? -15.007 0.788 29.219 1.00 52.19 191 PHE A N 1
ATOM 1498 C CA . PHE A 1 191 ? -13.799 0.263 29.840 1.00 52.19 191 PHE A CA 1
ATOM 1499 C C . PHE A 1 191 ? -13.542 1.058 31.121 1.00 52.19 191 PHE A C 1
ATOM 1501 O O . PHE A 1 191 ? -13.501 2.288 31.086 1.00 52.19 191 PHE A O 1
ATOM 1508 N N . ALA A 1 192 ? -13.383 0.369 32.253 1.00 43.88 192 ALA A N 1
ATOM 1509 C CA . ALA A 1 192 ? -13.064 1.021 33.520 1.00 43.88 192 ALA A CA 1
ATOM 1510 C C . ALA A 1 192 ? -11.770 1.849 33.373 1.00 43.88 192 ALA A C 1
ATOM 1512 O O . ALA A 1 192 ? -10.723 1.300 33.037 1.00 43.88 192 ALA A O 1
ATOM 1513 N N . GLY A 1 193 ? -11.855 3.167 33.594 1.00 53.50 193 GLY A N 1
ATOM 1514 C CA . GLY A 1 193 ? -10.717 4.095 33.529 1.00 53.50 193 GLY A CA 1
ATOM 1515 C C . GLY A 1 193 ? -10.551 4.893 32.226 1.00 53.50 193 GLY A C 1
ATOM 1516 O O . GLY A 1 193 ? -9.622 5.694 32.146 1.00 53.50 193 GLY A O 1
ATOM 1517 N N . ILE A 1 194 ? -11.427 4.726 31.225 1.00 51.50 194 ILE A N 1
ATOM 1518 C CA . ILE A 1 194 ? -11.451 5.566 30.012 1.00 51.50 194 ILE A CA 1
ATOM 1519 C C . ILE A 1 194 ? -12.742 6.395 30.013 1.00 51.50 194 ILE A C 1
ATOM 1521 O O . ILE A 1 194 ? -13.768 5.971 29.482 1.00 51.50 194 ILE A O 1
ATOM 1525 N N . ASP A 1 195 ? -12.697 7.582 30.622 1.00 48.38 195 ASP A N 1
ATOM 1526 C CA . ASP A 1 195 ? -13.831 8.508 30.610 1.00 48.38 195 ASP A CA 1
ATOM 1527 C C . ASP A 1 195 ? -13.986 9.156 29.229 1.00 48.38 195 ASP A C 1
ATOM 1529 O O . ASP A 1 195 ? -13.032 9.677 28.647 1.00 48.38 195 ASP A O 1
ATOM 1533 N N . ALA A 1 196 ? -15.222 9.182 28.724 1.00 49.09 196 ALA A N 1
ATOM 1534 C CA . ALA A 1 196 ? -15.591 9.695 27.400 1.00 49.09 196 ALA A CA 1
ATOM 1535 C C . ALA A 1 196 ? -15.32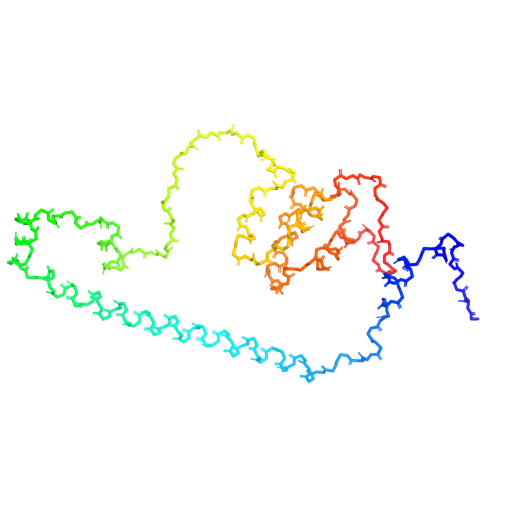0 11.202 27.183 1.00 49.09 196 ALA A C 1
ATOM 1537 O O . ALA A 1 196 ? -15.596 11.710 26.102 1.00 49.09 196 ALA A O 1
ATOM 1538 N N . VAL A 1 197 ? -14.808 11.904 28.197 1.00 47.50 197 VAL A N 1
ATOM 1539 C CA . VAL A 1 197 ? -14.563 13.357 28.215 1.00 47.50 197 VAL A CA 1
ATOM 1540 C C . VAL A 1 197 ? -13.109 13.708 27.843 1.00 47.50 197 VAL A C 1
ATOM 1542 O O . VAL A 1 197 ? -12.781 14.880 27.699 1.00 47.50 197 VAL A O 1
ATOM 1545 N N . ARG A 1 198 ? -12.213 12.720 27.683 1.00 37.81 198 ARG A N 1
ATOM 1546 C CA . ARG A 1 198 ? -10.770 12.951 27.443 1.00 37.81 198 ARG A CA 1
ATOM 1547 C C . ARG A 1 198 ? -10.229 12.445 26.097 1.00 37.81 198 ARG A C 1
ATOM 1549 O O . ARG A 1 198 ? -9.018 12.269 25.976 1.00 37.81 198 ARG A O 1
ATOM 1556 N N . LEU A 1 199 ? -11.090 12.219 25.107 1.00 39.31 199 LEU A N 1
ATOM 1557 C CA . LEU A 1 199 ? -10.689 11.876 23.737 1.00 39.31 199 LEU A CA 1
ATOM 1558 C C . LEU A 1 199 ? -11.263 12.879 22.743 1.00 39.31 199 LEU A C 1
ATOM 1560 O O . LEU A 1 199 ? -12.500 13.062 22.775 1.00 39.31 199 LEU A O 1
#